Protein AF-A0A6B0TB95-F1 (afdb_monomer)

Foldseek 3Di:
DDPDDPPVNVVVVVVLVVLLLVLLVQLQVQLVCLVCPVLVPDPVQWDFDDDDPPIHIWGDDPPDTDTLVNVVSRVVRSCVSVVVCPSVLSSLLRSLVRSLVPQLVVLLVCLVPPNLVSSLSSLVSNVVSVVVVVVVQVVVCVVVVHGRGSLSSNCVVPVVVSVVSNCVSVVSSVVSNVVND

pLDDT: mean 91.34, std 11.71, range [36.84, 98.56]

Radius of gyration: 17.87 Å; Cα contacts (8 Å, |Δi|>4): 226; chains: 1; bounding box: 48×36×56 Å

Secondary structure (DSSP, 8-state):
------HHHHHHHHHHHHHHHHHHHHHHHHHHHHHHHTS---TTTEEEE-SSSSPEEEEEETTEEE-GGGHHHHHHHHHTT-TT-SSHHHHHHHHHHHHHHHHHHHHHHHHHHT-HHHHHHHHHHHHHHHHHHHHHHHHHHHHHTS--SHHHHHHHH-THHHHHHHHHHHHHHHHHHHTT-

Nearest PDB structures (foldseek):
  3qkt-assembly2_C  TM=5.163E-01  e=9.116E+00  Pyrococcus furiosus
  2nov-assembly1_A  TM=2.147E-01  e=3.090E+00  Streptococcus pneumoniae

Solvent-accessible surface area (backbone atoms only — not comparable to full-atom values): 9585 Å² total; per-residue (Å²): 136,81,81,79,74,56,70,66,57,57,52,51,52,52,50,53,51,54,47,47,53,50,46,53,49,42,20,38,48,16,32,48,47,26,36,46,73,69,47,58,44,52,76,92,40,46,44,80,48,76,87,56,88,76,68,44,53,26,35,40,50,90,95,42,77,35,37,65,90,48,46,70,62,30,49,55,38,52,33,76,60,37,75,86,49,82,42,52,60,55,34,42,47,21,19,59,53,40,28,42,70,48,47,33,58,48,15,40,50,39,19,75,75,74,38,34,69,61,12,46,49,47,35,52,46,50,53,48,54,51,53,52,52,53,48,52,20,52,52,43,17,67,75,66,78,45,63,55,41,44,55,42,46,31,37,76,77,40,62,64,52,38,56,51,48,52,49,54,47,46,50,52,37,50,54,43,44,66,74,58,110

Structure (mmCIF, N/CA/C/O backbone):
data_AF-A0A6B0TB95-F1
#
_entry.id   AF-A0A6B0TB95-F1
#
loop_
_atom_site.group_PDB
_atom_site.id
_atom_site.type_symbol
_atom_site.label_atom_id
_atom_site.label_alt_id
_atom_site.label_comp_id
_atom_site.label_asym_id
_atom_site.label_entity_id
_atom_site.label_seq_id
_atom_site.pdbx_PDB_ins_code
_atom_site.Cartn_x
_atom_site.Cartn_y
_atom_site.Cartn_z
_atom_site.occupancy
_atom_site.B_iso_or_equiv
_atom_site.auth_seq_id
_atom_site.auth_comp_id
_atom_site.auth_asym_id
_atom_site.auth_atom_id
_atom_site.pdbx_PDB_model_num
ATOM 1 N N . MET A 1 1 ? -5.825 22.814 -35.282 1.00 36.84 1 MET A N 1
ATOM 2 C CA . MET A 1 1 ? -4.495 22.172 -35.282 1.00 36.84 1 MET A CA 1
ATOM 3 C C . MET A 1 1 ? -4.451 21.238 -34.075 1.00 36.84 1 MET A C 1
ATOM 5 O O . MET A 1 1 ? -4.108 21.671 -32.987 1.00 36.84 1 MET A O 1
ATOM 9 N N . LEU A 1 2 ? -4.956 20.007 -34.228 1.00 40.62 2 LEU A N 1
ATOM 10 C CA . LEU A 1 2 ? -4.855 18.970 -33.195 1.00 40.62 2 LEU A CA 1
ATOM 11 C C . LEU A 1 2 ? -3.469 18.343 -33.336 1.00 40.62 2 LEU A C 1
ATOM 13 O O . LEU A 1 2 ? -3.168 17.770 -34.382 1.00 40.62 2 LEU A O 1
ATOM 17 N N . ALA A 1 3 ? -2.617 18.500 -32.325 1.00 43.31 3 ALA A N 1
ATOM 18 C CA . ALA A 1 3 ? -1.350 17.791 -32.276 1.00 43.31 3 ALA A CA 1
ATOM 19 C C . ALA A 1 3 ? -1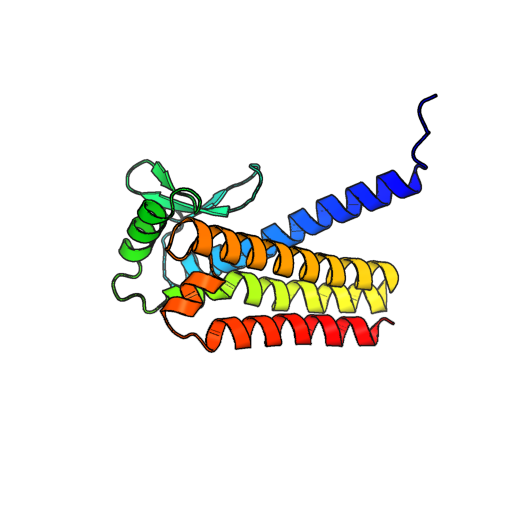.648 16.286 -32.215 1.00 43.31 3 ALA A C 1
ATOM 21 O O . ALA A 1 3 ? -2.273 15.806 -31.269 1.00 43.31 3 ALA A O 1
ATOM 22 N N . LEU A 1 4 ? -1.244 15.559 -33.258 1.00 48.50 4 LEU A N 1
ATOM 23 C CA . LEU A 1 4 ? -1.224 14.102 -33.263 1.00 48.50 4 LEU A CA 1
ATOM 24 C C . LEU A 1 4 ? -0.271 13.663 -32.152 1.00 48.50 4 LEU A C 1
ATOM 26 O O . LEU A 1 4 ? 0.937 13.864 -32.255 1.00 48.50 4 LEU A O 1
ATOM 30 N N . VAL A 1 5 ? -0.817 13.104 -31.075 1.00 51.44 5 VAL A N 1
ATOM 31 C CA . VAL A 1 5 ? -0.021 12.427 -30.053 1.00 51.44 5 VAL A CA 1
ATOM 32 C C . VAL A 1 5 ? 0.658 11.237 -30.746 1.00 51.44 5 VAL A C 1
ATOM 34 O O . VAL A 1 5 ? -0.062 10.378 -31.262 1.00 51.44 5 VAL A O 1
ATOM 37 N N . PRO A 1 6 ? 2.003 11.164 -30.834 1.00 53.88 6 PRO A N 1
ATOM 38 C CA . PRO A 1 6 ? 2.678 10.019 -31.435 1.00 53.88 6 PRO A CA 1
ATOM 39 C C . PRO A 1 6 ? 2.209 8.717 -30.777 1.00 53.88 6 PRO A C 1
ATOM 41 O O . PRO A 1 6 ? 2.102 8.632 -29.555 1.00 53.88 6 PRO A O 1
ATOM 44 N N . SER A 1 7 ? 1.930 7.700 -31.592 1.00 56.41 7 SER A N 1
ATOM 45 C CA . SER A 1 7 ? 1.370 6.403 -31.179 1.00 56.41 7 SER A CA 1
ATOM 46 C C . SER A 1 7 ? 2.159 5.718 -30.054 1.00 56.41 7 SER A C 1
ATOM 48 O O . SER A 1 7 ? 1.562 5.037 -29.222 1.00 56.41 7 SER A O 1
ATOM 50 N N . GLY A 1 8 ? 3.471 5.964 -29.966 1.00 61.12 8 GLY A N 1
ATOM 51 C CA . GLY A 1 8 ? 4.311 5.510 -28.854 1.00 61.12 8 GLY A CA 1
ATOM 52 C C . GLY A 1 8 ? 3.943 6.136 -27.503 1.00 61.12 8 GLY A C 1
ATOM 53 O O . GLY A 1 8 ? 3.923 5.442 -26.496 1.00 61.12 8 GLY A O 1
ATOM 54 N N . MET A 1 9 ? 3.558 7.415 -27.472 1.00 67.12 9 MET A N 1
ATOM 55 C CA . MET A 1 9 ? 3.177 8.110 -26.235 1.00 67.12 9 MET A CA 1
ATOM 56 C C . MET A 1 9 ? 1.841 7.599 -25.689 1.00 67.12 9 MET A C 1
ATOM 58 O O . MET A 1 9 ? 1.715 7.391 -24.486 1.00 67.12 9 MET A O 1
ATOM 62 N N . VAL A 1 10 ? 0.867 7.321 -26.568 1.00 69.56 10 VAL A N 1
ATOM 63 C CA . VAL A 1 10 ? -0.414 6.714 -26.165 1.00 69.56 10 VAL A CA 1
ATOM 64 C C . VAL A 1 10 ? -0.181 5.332 -25.552 1.00 69.56 10 VAL A C 1
ATOM 66 O O . VAL A 1 10 ? -0.738 5.036 -24.496 1.00 69.56 10 VAL A O 1
ATOM 69 N N . GLY A 1 11 ? 0.680 4.513 -26.167 1.00 76.50 11 GLY A N 1
ATOM 70 C CA . GLY A 1 11 ? 1.051 3.198 -25.638 1.00 76.50 11 GLY A CA 1
ATOM 71 C C . GLY A 1 11 ? 1.664 3.281 -24.239 1.00 76.50 11 GLY A C 1
ATOM 72 O O . GLY A 1 11 ? 1.201 2.600 -23.325 1.00 76.50 11 GLY A O 1
ATOM 73 N N . THR A 1 12 ? 2.636 4.175 -24.042 1.00 78.19 12 THR A N 1
ATOM 74 C CA . THR A 1 12 ? 3.297 4.372 -22.744 1.00 78.19 12 THR A CA 1
ATOM 75 C C . THR A 1 12 ? 2.342 4.901 -21.676 1.00 78.19 12 THR A C 1
ATOM 77 O O . THR A 1 12 ? 2.359 4.417 -20.546 1.00 78.19 12 THR A O 1
ATOM 80 N N . THR A 1 13 ? 1.466 5.855 -22.008 1.00 81.00 13 THR A N 1
ATOM 81 C CA . THR A 1 13 ? 0.480 6.383 -21.052 1.00 81.00 13 THR A CA 1
ATOM 82 C C . THR A 1 13 ? -0.536 5.320 -20.639 1.00 81.00 13 THR A C 1
ATOM 84 O O . THR A 1 13 ? -0.829 5.187 -19.452 1.00 81.00 13 THR A O 1
ATOM 87 N N . VAL A 1 14 ? -1.053 4.534 -21.590 1.00 86.81 14 VAL A N 1
ATOM 88 C CA . VAL A 1 14 ? -1.982 3.434 -21.288 1.00 86.81 14 VAL A CA 1
ATOM 89 C C . VAL A 1 14 ? -1.297 2.376 -20.428 1.00 86.81 14 VAL A C 1
ATOM 91 O O . VAL A 1 14 ? -1.872 1.940 -19.433 1.00 86.81 14 VAL A O 1
ATOM 94 N N . PHE A 1 15 ? -0.059 2.003 -20.759 1.00 86.69 15 PHE A N 1
ATOM 95 C CA . PHE A 1 15 ? 0.725 1.062 -19.963 1.00 86.69 15 PHE A CA 1
ATOM 96 C C . PHE A 1 15 ? 0.931 1.559 -18.528 1.00 86.69 15 PHE A C 1
ATOM 98 O O . PHE A 1 15 ? 0.593 0.845 -17.587 1.00 86.69 15 PHE A O 1
ATOM 105 N N . ALA A 1 16 ? 1.398 2.798 -18.347 1.00 86.38 16 ALA A N 1
ATOM 106 C CA . ALA A 1 16 ? 1.609 3.389 -17.027 1.00 86.38 16 ALA A CA 1
ATOM 107 C C . ALA A 1 16 ? 0.309 3.454 -16.208 1.00 86.38 16 ALA A C 1
ATOM 109 O O . ALA A 1 16 ? 0.307 3.147 -15.016 1.00 86.38 16 ALA A O 1
ATOM 110 N N . PHE A 1 17 ? -0.816 3.790 -16.845 1.00 88.44 17 PHE A N 1
ATOM 111 C CA . PHE A 1 17 ? -2.123 3.790 -16.194 1.00 88.44 17 PHE A CA 1
ATOM 112 C C . PHE A 1 17 ? -2.525 2.386 -15.723 1.00 88.44 17 PHE A C 1
ATOM 114 O O . PHE A 1 17 ? -2.865 2.206 -14.555 1.00 88.44 17 PHE A O 1
ATOM 121 N N . LEU A 1 18 ? -2.450 1.378 -16.597 1.00 91.06 18 LEU A N 1
ATOM 122 C CA . LEU A 1 18 ? -2.770 -0.011 -16.246 1.00 91.06 18 LEU A CA 1
ATOM 123 C C . LEU A 1 18 ? -1.849 -0.556 -15.149 1.00 91.06 18 LEU A C 1
ATOM 125 O O . LEU A 1 18 ? -2.304 -1.271 -14.258 1.00 91.06 18 LEU A O 1
ATOM 129 N N . LEU A 1 19 ? -0.573 -0.182 -15.191 1.00 93.88 19 LEU A N 1
ATOM 130 C CA . LEU A 1 19 ? 0.420 -0.531 -14.187 1.00 93.88 19 LEU A CA 1
ATOM 131 C C . LEU A 1 19 ? 0.077 0.072 -12.819 1.00 93.88 19 LEU A C 1
ATOM 133 O O . LEU A 1 19 ? 0.027 -0.662 -11.837 1.00 93.88 19 LEU A O 1
ATOM 137 N N . ILE A 1 20 ? -0.246 1.368 -12.747 1.00 92.69 20 ILE A N 1
ATOM 138 C CA . ILE A 1 20 ? -0.711 2.014 -11.506 1.00 92.69 20 ILE A CA 1
ATOM 139 C C . ILE A 1 20 ? -1.949 1.295 -10.957 1.00 92.69 20 ILE A C 1
ATOM 141 O O . ILE A 1 20 ? -2.024 0.998 -9.766 1.00 92.69 20 ILE A O 1
ATOM 145 N N . TRP A 1 21 ? -2.899 0.943 -11.825 1.00 90.75 21 TRP A N 1
ATOM 146 C CA . TRP A 1 21 ? -4.079 0.166 -11.439 1.00 90.75 21 TRP A CA 1
ATOM 147 C C . TRP A 1 21 ? -3.744 -1.217 -10.876 1.00 90.75 21 TRP A C 1
ATOM 149 O O . TRP A 1 21 ? -4.388 -1.665 -9.924 1.00 90.75 21 TRP A O 1
ATOM 159 N N . ALA A 1 22 ? -2.771 -1.909 -11.469 1.00 93.75 22 ALA A N 1
ATOM 160 C CA . ALA A 1 22 ? -2.302 -3.201 -10.989 1.00 93.75 22 ALA A CA 1
ATOM 161 C C . ALA A 1 22 ? -1.588 -3.073 -9.636 1.00 93.75 22 ALA A C 1
ATOM 163 O O . ALA A 1 22 ? -1.815 -3.890 -8.749 1.00 93.75 22 ALA A O 1
ATOM 164 N N . ILE A 1 23 ? -0.790 -2.025 -9.440 1.00 96.06 23 ILE A N 1
ATOM 165 C CA . ILE A 1 23 ? -0.092 -1.760 -8.177 1.00 96.06 23 ILE A CA 1
ATOM 166 C C . ILE A 1 23 ? -1.093 -1.474 -7.053 1.00 96.06 23 ILE A C 1
ATOM 168 O O . ILE A 1 23 ? -1.019 -2.109 -6.004 1.00 96.06 23 ILE A O 1
ATOM 172 N N . ILE A 1 24 ? -2.083 -0.605 -7.291 1.00 94.50 24 ILE A N 1
ATOM 173 C CA . ILE A 1 24 ? -3.151 -0.328 -6.314 1.00 94.50 24 ILE A CA 1
ATOM 174 C C . ILE A 1 24 ? -3.923 -1.612 -5.987 1.00 94.50 24 ILE A C 1
ATOM 176 O O . ILE A 1 24 ? -4.250 -1.866 -4.835 1.00 94.50 24 ILE A O 1
ATOM 180 N N . LEU A 1 25 ? -4.189 -2.472 -6.977 1.00 94.19 25 LEU A N 1
ATOM 181 C CA . LEU A 1 25 ? -4.799 -3.774 -6.705 1.00 94.19 25 LEU A CA 1
ATOM 182 C C . LEU A 1 25 ? -3.952 -4.619 -5.752 1.00 94.19 25 LEU A C 1
ATOM 184 O O . LEU A 1 25 ? -4.505 -5.210 -4.832 1.00 94.19 25 LEU A O 1
ATOM 188 N N . ILE A 1 26 ? -2.645 -4.713 -5.990 1.00 96.81 26 ILE A N 1
ATOM 189 C CA . ILE A 1 26 ? -1.735 -5.496 -5.147 1.00 96.81 26 ILE A CA 1
ATOM 190 C C . ILE A 1 26 ? -1.733 -4.945 -3.715 1.00 96.81 26 ILE A C 1
ATOM 192 O O . ILE A 1 26 ? -1.795 -5.730 -2.771 1.00 96.81 26 ILE A O 1
ATOM 196 N N . HIS A 1 27 ? -1.742 -3.621 -3.561 1.00 96.94 27 HIS A N 1
ATOM 197 C CA . HIS A 1 27 ? -1.873 -2.958 -2.266 1.00 96.94 27 HIS A CA 1
ATOM 198 C C . HIS A 1 27 ? -3.171 -3.371 -1.551 1.00 96.94 27 HIS A C 1
ATOM 200 O O . HIS A 1 27 ? -3.148 -3.917 -0.450 1.00 96.94 27 HIS A O 1
ATOM 206 N N . GLU A 1 28 ? -4.320 -3.238 -2.213 1.00 95.88 28 GLU A N 1
ATOM 207 C CA . GLU A 1 28 ? -5.614 -3.617 -1.631 1.00 95.88 28 GLU A CA 1
ATOM 208 C C . GLU A 1 28 ? -5.732 -5.124 -1.345 1.00 95.88 28 GLU A C 1
ATOM 210 O O . GLU A 1 28 ? -6.391 -5.544 -0.390 1.00 95.88 28 GLU A O 1
ATOM 215 N N . LEU A 1 29 ? -5.061 -5.968 -2.135 1.00 96.50 29 LEU A N 1
ATOM 216 C CA . LEU A 1 29 ? -4.947 -7.397 -1.849 1.00 96.50 29 LEU A CA 1
ATOM 217 C C . LEU A 1 29 ? -4.177 -7.662 -0.552 1.00 96.50 29 LEU A C 1
ATOM 219 O O . LEU A 1 29 ? -4.480 -8.648 0.121 1.00 96.50 29 LEU A O 1
ATOM 223 N N . GLY A 1 30 ? -3.246 -6.787 -0.169 1.00 97.88 30 GLY A N 1
ATOM 224 C CA . GLY A 1 30 ? -2.582 -6.829 1.129 1.00 97.88 30 GLY A CA 1
ATOM 225 C C . GLY A 1 30 ? -3.561 -6.659 2.283 1.00 97.88 30 GLY A C 1
ATOM 226 O O . GLY A 1 30 ? -3.640 -7.533 3.152 1.00 97.88 30 GLY A O 1
ATOM 227 N N . HIS A 1 31 ? -4.386 -5.612 2.252 1.00 97.31 31 HIS A N 1
ATOM 228 C CA . HIS A 1 31 ? -5.445 -5.421 3.248 1.00 97.31 31 HIS A CA 1
ATOM 229 C C . HIS A 1 31 ? -6.448 -6.570 3.245 1.00 97.31 31 HIS A C 1
ATOM 231 O O . HIS A 1 31 ? -6.801 -7.088 4.303 1.00 97.31 31 HIS A O 1
ATOM 237 N N . TYR A 1 32 ? -6.883 -7.026 2.067 1.00 97.44 32 TYR A N 1
ATOM 238 C CA . TYR A 1 32 ? -7.815 -8.146 1.972 1.00 97.44 32 TYR A CA 1
ATOM 239 C C . TYR A 1 32 ? -7.215 -9.418 2.587 1.00 97.44 32 TYR A C 1
ATOM 241 O O . TYR A 1 32 ? -7.879 -10.111 3.360 1.00 97.44 32 TYR A O 1
ATOM 249 N N . TYR A 1 33 ? -5.948 -9.715 2.291 1.00 97.75 33 TYR A N 1
ATOM 250 C CA . TYR A 1 33 ? -5.234 -10.848 2.869 1.00 97.75 33 TYR A CA 1
ATOM 251 C C . TYR A 1 33 ? -5.139 -10.732 4.391 1.00 97.75 33 TYR A C 1
ATOM 253 O O . TYR A 1 33 ? -5.514 -11.675 5.089 1.00 97.75 33 TYR A O 1
ATOM 261 N N . ALA A 1 34 ? -4.698 -9.585 4.913 1.00 98.12 34 ALA A N 1
ATOM 262 C CA . ALA A 1 34 ? -4.599 -9.362 6.350 1.00 98.12 34 ALA A CA 1
ATOM 263 C C . ALA A 1 34 ? -5.965 -9.469 7.033 1.00 98.12 34 ALA A C 1
ATOM 265 O O . ALA A 1 34 ? -6.096 -10.195 8.015 1.00 98.12 34 ALA A O 1
ATOM 266 N N . GLY A 1 35 ? -7.005 -8.863 6.459 1.00 97.69 35 GLY A N 1
ATOM 267 C CA . GLY A 1 35 ? -8.368 -8.961 6.969 1.00 97.69 35 GLY A CA 1
ATOM 268 C C . GLY A 1 35 ? -8.844 -10.409 7.057 1.00 97.69 35 GLY A C 1
ATOM 269 O O . GLY A 1 35 ? -9.359 -10.830 8.086 1.00 97.69 35 GLY A O 1
ATOM 270 N N . ARG A 1 36 ? -8.604 -11.219 6.020 1.00 97.75 36 ARG A N 1
ATOM 271 C CA . ARG A 1 36 ? -9.017 -12.632 5.997 1.00 97.75 36 ARG A CA 1
ATOM 272 C C . ARG A 1 36 ? -8.188 -13.545 6.891 1.00 97.75 36 ARG A C 1
ATOM 274 O O . ARG A 1 36 ? -8.736 -14.485 7.458 1.00 97.75 36 ARG A O 1
ATOM 281 N N . ARG A 1 37 ? -6.868 -13.363 6.912 1.00 97.81 37 ARG A N 1
ATOM 282 C CA . ARG A 1 37 ? -5.918 -14.359 7.438 1.00 97.81 37 ARG A CA 1
ATOM 283 C C . ARG A 1 37 ? -5.286 -13.977 8.761 1.00 97.81 37 ARG A C 1
ATOM 285 O O . ARG A 1 37 ? -4.848 -14.871 9.472 1.00 97.81 37 ARG A O 1
ATOM 292 N N . ILE A 1 38 ? -5.222 -12.688 9.065 1.00 97.19 38 ILE A N 1
ATOM 293 C CA . ILE A 1 38 ? -4.659 -12.177 10.312 1.00 97.19 38 ILE A CA 1
ATOM 294 C C . ILE A 1 38 ? -5.805 -11.770 11.230 1.00 97.19 38 ILE A C 1
ATOM 296 O O . ILE A 1 38 ? -5.900 -12.287 12.331 1.00 97.19 38 ILE A O 1
ATOM 300 N N . THR A 1 39 ? -6.711 -10.917 10.748 1.00 97.25 39 THR A N 1
ATOM 301 C CA . THR A 1 39 ? -7.868 -10.453 11.525 1.00 97.25 39 THR A CA 1
ATOM 302 C C . THR A 1 39 ? -8.981 -11.501 11.624 1.00 97.25 39 THR A C 1
ATOM 304 O O . THR A 1 39 ? -9.771 -11.480 12.558 1.00 97.25 39 THR A O 1
ATOM 307 N N . GLY A 1 40 ? -9.062 -12.433 10.669 1.00 97.25 40 GLY A N 1
ATOM 308 C CA . GLY A 1 40 ? -10.078 -13.491 10.673 1.00 97.25 40 GLY A CA 1
ATOM 309 C C . GLY A 1 40 ? -11.464 -13.048 10.187 1.00 97.25 40 GLY A C 1
ATOM 310 O O . GLY A 1 40 ? -12.451 -13.723 10.469 1.00 97.25 40 GLY A O 1
ATOM 311 N N . ILE A 1 41 ? -11.556 -11.949 9.431 1.00 97.69 41 ILE A N 1
ATOM 312 C CA . ILE A 1 41 ? -12.821 -11.461 8.868 1.00 97.69 41 ILE A CA 1
ATOM 313 C C . ILE A 1 41 ? -13.392 -12.520 7.895 1.00 97.69 41 ILE A C 1
ATOM 315 O O . ILE A 1 41 ? -12.673 -12.981 6.994 1.00 97.69 41 ILE A O 1
ATOM 319 N N . PRO A 1 42 ? -14.665 -12.935 8.045 1.00 97.00 42 PRO A N 1
ATOM 320 C CA . PRO A 1 42 ? -15.324 -13.882 7.142 1.00 97.00 42 PRO A CA 1
ATOM 321 C C . PRO A 1 42 ? -15.386 -13.402 5.685 1.00 97.00 42 PRO A C 1
ATOM 323 O O . PRO A 1 42 ? -15.339 -12.210 5.401 1.00 97.00 42 PRO A O 1
ATOM 326 N N . ARG A 1 43 ? -15.497 -14.330 4.719 1.00 95.81 43 ARG A N 1
ATOM 327 C CA . ARG A 1 43 ? -15.486 -13.995 3.271 1.00 95.81 43 ARG A CA 1
ATOM 328 C C . ARG A 1 43 ? -16.644 -13.103 2.850 1.00 95.81 43 ARG A C 1
ATOM 330 O O . ARG A 1 43 ? -16.513 -12.317 1.924 1.00 95.81 43 ARG A O 1
ATOM 337 N N . ASP A 1 44 ? -17.776 -13.323 3.475 1.00 96.25 44 ASP A N 1
ATOM 338 C CA . ASP A 1 44 ? -19.034 -12.623 3.303 1.00 96.25 44 ASP A CA 1
ATOM 339 C C . ASP A 1 44 ? -19.058 -11.269 4.022 1.00 96.25 44 ASP A C 1
ATOM 341 O O . ASP A 1 44 ? -19.942 -10.461 3.747 1.00 96.25 44 ASP A O 1
ATOM 345 N N . GLU A 1 45 ? -18.046 -10.972 4.848 1.00 97.38 45 GLU A N 1
ATOM 346 C CA . GLU A 1 45 ? -17.917 -9.702 5.571 1.00 97.38 45 GLU A CA 1
ATOM 347 C C . GLU A 1 45 ? -16.785 -8.790 5.071 1.00 97.38 45 GLU A C 1
ATOM 349 O O . GLU A 1 45 ? -16.642 -7.661 5.541 1.00 97.38 45 GLU A O 1
ATOM 354 N N . ILE A 1 46 ? -16.013 -9.219 4.070 1.00 97.56 46 ILE A N 1
ATOM 355 C CA . ILE A 1 46 ? -14.961 -8.414 3.437 1.00 97.56 46 ILE A CA 1
ATOM 356 C C . ILE A 1 46 ? -14.917 -8.668 1.939 1.00 97.56 46 ILE A C 1
ATOM 358 O O . ILE A 1 46 ? -14.941 -9.809 1.476 1.00 97.56 46 ILE A O 1
ATOM 362 N N . LYS A 1 47 ? -14.800 -7.603 1.151 1.00 95.06 47 LYS A N 1
ATOM 363 C CA . LYS A 1 47 ? -14.637 -7.731 -0.296 1.00 95.06 47 LYS A CA 1
ATOM 364 C C . LYS A 1 47 ? -13.727 -6.661 -0.856 1.00 95.06 47 LYS A C 1
ATOM 366 O O . LYS A 1 47 ? -13.698 -5.532 -0.381 1.00 95.06 47 LYS A O 1
ATOM 371 N N . LEU A 1 48 ? -13.050 -7.017 -1.934 1.00 92.62 48 LEU A N 1
ATOM 372 C CA . LEU A 1 48 ? -12.394 -6.052 -2.792 1.00 92.62 48 LEU A CA 1
ATOM 373 C C . LEU A 1 48 ? -13.447 -5.399 -3.698 1.00 92.62 48 LEU A C 1
ATOM 375 O O . LEU A 1 48 ? -14.129 -6.092 -4.458 1.00 92.62 48 LEU A O 1
ATOM 379 N N . VAL A 1 49 ? -13.593 -4.078 -3.629 1.00 88.56 49 VAL A N 1
ATOM 380 C CA . VAL A 1 49 ? -14.515 -3.335 -4.491 1.00 88.56 49 VAL A CA 1
ATOM 381 C C . VAL A 1 49 ? -13.801 -2.930 -5.774 1.00 88.56 49 VAL A C 1
ATOM 383 O O . VAL A 1 49 ? -12.846 -2.157 -5.778 1.00 88.56 49 VAL A O 1
ATOM 386 N N . THR A 1 50 ? -14.306 -3.464 -6.883 1.00 74.12 50 THR A N 1
ATOM 387 C CA . THR A 1 50 ? -13.968 -3.091 -8.262 1.00 74.12 50 THR A CA 1
ATOM 388 C C . THR A 1 50 ? -15.289 -2.804 -8.997 1.00 74.12 50 THR A C 1
ATOM 390 O O . THR A 1 50 ? -16.310 -3.368 -8.596 1.00 74.12 50 THR A O 1
ATOM 393 N N . PRO A 1 51 ? -15.354 -1.925 -10.017 1.00 54.94 51 PRO A N 1
ATOM 394 C CA . PRO A 1 51 ? -14.273 -1.229 -10.718 1.00 54.94 51 PRO A CA 1
ATOM 395 C C . PRO A 1 51 ? -14.111 0.260 -10.339 1.00 54.94 51 PRO A C 1
ATOM 397 O O . PRO A 1 51 ? -13.458 0.990 -11.074 1.00 54.94 51 PRO A O 1
ATOM 400 N N . TYR A 1 52 ? -14.721 0.748 -9.255 1.00 55.81 52 TYR A N 1
ATOM 401 C CA . TYR A 1 52 ? -14.670 2.177 -8.919 1.00 55.81 52 TYR A CA 1
ATOM 402 C C . TYR A 1 52 ? -13.245 2.651 -8.584 1.00 55.81 52 TYR A C 1
ATOM 404 O O . TYR A 1 52 ? -12.459 1.905 -8.004 1.00 55.81 52 TYR A O 1
ATOM 412 N N . LEU A 1 53 ? -12.920 3.881 -8.996 1.00 59.00 53 LEU A N 1
ATOM 413 C CA . LEU A 1 53 ? -11.663 4.570 -8.697 1.00 59.00 53 LEU A CA 1
ATOM 414 C C . LEU A 1 53 ? -11.825 5.406 -7.420 1.00 59.00 53 LEU A C 1
ATOM 416 O O . LEU A 1 53 ? -12.712 6.266 -7.402 1.00 59.00 53 LEU A O 1
ATOM 420 N N . PRO A 1 54 ? -10.961 5.231 -6.401 1.00 64.94 54 PRO A N 1
ATOM 421 C CA . PRO A 1 54 ? -9.928 4.190 -6.252 1.00 64.94 54 PRO A CA 1
ATOM 422 C C . PRO A 1 54 ? -10.511 2.816 -5.861 1.00 64.94 54 PRO A C 1
ATOM 424 O O . PRO A 1 54 ? -11.605 2.755 -5.298 1.00 64.94 54 PRO A O 1
ATOM 427 N N . ARG A 1 55 ? -9.781 1.718 -6.140 1.00 82.38 55 ARG A N 1
ATOM 428 C CA . ARG A 1 55 ? -10.105 0.385 -5.585 1.00 82.38 55 ARG A CA 1
ATOM 429 C C . ARG A 1 55 ? -9.932 0.436 -4.071 1.00 82.38 55 ARG A C 1
ATOM 431 O O . ARG A 1 55 ? -9.060 1.150 -3.597 1.00 82.38 55 ARG A O 1
ATOM 438 N N . TYR A 1 56 ? -10.752 -0.311 -3.341 1.00 88.81 56 TYR A N 1
ATOM 439 C CA . TYR A 1 56 ? -10.636 -0.406 -1.887 1.00 88.81 56 TYR A CA 1
ATOM 440 C C . TYR A 1 56 ? -11.174 -1.732 -1.355 1.00 88.81 56 TYR A C 1
ATOM 442 O O . TYR A 1 56 ? -12.045 -2.366 -1.965 1.00 88.81 56 TYR A O 1
ATOM 450 N N . VAL A 1 57 ? -10.707 -2.121 -0.176 1.00 93.25 57 VAL A N 1
ATOM 451 C CA . VAL A 1 57 ? -11.355 -3.140 0.652 1.00 93.25 57 VAL A CA 1
ATOM 452 C C . VAL A 1 57 ? -12.568 -2.547 1.368 1.00 93.25 57 VAL A C 1
ATOM 454 O O . VAL A 1 57 ? -12.475 -1.549 2.077 1.00 93.25 57 VAL A O 1
ATOM 457 N N . ALA A 1 58 ? -13.730 -3.167 1.172 1.00 94.81 58 ALA A N 1
ATOM 458 C CA . ALA A 1 58 ? -14.955 -2.852 1.893 1.00 94.81 58 ALA A CA 1
ATOM 459 C C . ALA A 1 58 ? -15.252 -3.909 2.952 1.00 94.81 58 ALA A C 1
ATOM 461 O O . ALA A 1 58 ? -15.049 -5.104 2.721 1.00 94.81 58 ALA A O 1
ATOM 462 N N . LEU A 1 59 ? -15.816 -3.458 4.066 1.00 96.81 59 LEU A N 1
ATOM 463 C CA . LEU A 1 59 ? -16.295 -4.300 5.154 1.00 96.81 59 LEU A CA 1
ATOM 464 C C . LEU A 1 59 ? -17.819 -4.285 5.194 1.00 96.81 59 LEU A C 1
ATOM 466 O O . LEU A 1 59 ? -18.454 -3.296 4.821 1.00 96.81 59 LEU A O 1
ATOM 470 N N . ARG A 1 60 ? -18.411 -5.393 5.626 1.00 96.31 60 ARG A N 1
ATOM 471 C CA . ARG A 1 60 ? -19.853 -5.481 5.854 1.00 96.31 60 ARG A CA 1
ATOM 472 C C . ARG A 1 60 ? -20.210 -4.738 7.140 1.00 96.31 60 ARG A C 1
ATOM 474 O O . ARG A 1 60 ? -19.477 -4.807 8.123 1.00 96.31 60 ARG A O 1
ATOM 481 N N . ASP A 1 61 ? -21.327 -4.027 7.135 1.00 94.81 61 ASP A N 1
ATOM 482 C CA . ASP A 1 61 ? -21.929 -3.417 8.321 1.00 94.81 61 ASP A CA 1
ATOM 483 C C . ASP A 1 61 ? -23.449 -3.557 8.208 1.00 94.81 61 ASP A C 1
ATOM 485 O O . ASP A 1 61 ? -24.096 -2.858 7.423 1.00 94.81 61 ASP A O 1
ATOM 489 N N . GLY A 1 62 ? -24.005 -4.558 8.895 1.00 91.81 62 GLY A N 1
ATOM 490 C CA . GLY A 1 62 ? -25.381 -5.004 8.673 1.00 91.81 62 GLY A CA 1
ATOM 491 C C . GLY A 1 62 ? -25.613 -5.401 7.211 1.00 91.81 62 GLY A C 1
ATOM 492 O O . GLY A 1 62 ? -24.968 -6.314 6.691 1.00 91.81 62 GLY A O 1
ATOM 493 N N . GLU A 1 63 ? -26.515 -4.688 6.534 1.00 92.19 63 GLU A N 1
ATOM 494 C CA . GLU A 1 63 ? -26.842 -4.925 5.122 1.00 92.19 63 GLU A CA 1
ATOM 495 C C . GLU A 1 63 ? -25.967 -4.144 4.130 1.00 92.19 63 GLU A C 1
ATOM 497 O O . GLU A 1 63 ? -26.012 -4.390 2.918 1.00 92.19 63 GLU A O 1
ATOM 502 N N . GLU A 1 64 ? -25.124 -3.234 4.616 1.00 94.06 64 GLU A N 1
ATOM 503 C CA . GLU A 1 64 ? -24.332 -2.341 3.778 1.00 94.06 64 GLU A CA 1
ATOM 504 C C . GLU A 1 64 ? -22.875 -2.781 3.624 1.00 94.06 64 GLU A C 1
ATOM 506 O O . GLU A 1 64 ? -22.304 -3.491 4.450 1.00 94.06 64 GLU A O 1
ATOM 511 N N . TRP A 1 65 ? -22.252 -2.319 2.538 1.00 94.81 65 TRP A N 1
ATOM 512 C CA . TRP A 1 65 ? -20.809 -2.410 2.325 1.00 94.81 65 TRP A CA 1
ATOM 513 C C . TRP A 1 65 ? -20.170 -1.047 2.545 1.00 94.81 65 TRP A C 1
ATOM 515 O O . TRP A 1 65 ? -20.454 -0.088 1.824 1.00 94.81 65 TRP A O 1
ATOM 525 N N . VAL A 1 66 ? -19.289 -0.962 3.529 1.00 94.00 66 VAL A N 1
ATOM 526 C CA . VAL A 1 66 ? -18.655 0.273 3.974 1.00 94.00 66 VAL A CA 1
ATOM 527 C C . VAL A 1 66 ? -17.213 0.293 3.491 1.00 94.00 66 VAL A C 1
ATOM 529 O O . VAL A 1 66 ? -16.477 -0.668 3.686 1.00 94.00 66 VAL A O 1
ATOM 532 N N . GLY A 1 67 ? -16.821 1.383 2.834 1.00 91.31 67 GLY A N 1
ATOM 533 C CA . GLY A 1 67 ? -15.451 1.622 2.382 1.00 91.31 67 GLY A CA 1
ATOM 534 C C . GLY A 1 67 ? -14.719 2.654 3.245 1.00 91.31 67 GLY A C 1
ATOM 535 O O . GLY A 1 67 ? -15.350 3.331 4.064 1.00 91.31 67 GLY A O 1
ATOM 536 N N . PRO A 1 68 ? -13.411 2.850 3.014 1.00 87.50 68 PRO A N 1
ATOM 537 C CA . PRO A 1 68 ? -12.557 3.727 3.819 1.00 87.50 68 PRO A CA 1
ATOM 538 C C . PRO A 1 68 ? -12.947 5.213 3.741 1.00 87.50 68 PRO A C 1
ATOM 540 O O . PRO A 1 68 ? -12.629 5.993 4.637 1.00 87.50 68 PRO A O 1
ATOM 543 N N . THR A 1 69 ? -13.711 5.622 2.722 1.00 85.94 69 THR A N 1
ATOM 544 C CA . THR A 1 69 ? -14.277 6.979 2.627 1.00 85.94 69 THR A CA 1
ATOM 545 C C . THR A 1 69 ? -15.275 7.282 3.749 1.00 85.94 69 THR A C 1
ATOM 547 O O . THR A 1 69 ? -15.388 8.431 4.173 1.00 85.94 69 THR A O 1
ATOM 550 N N . ARG A 1 70 ? -15.949 6.255 4.289 1.00 88.69 70 ARG A N 1
AT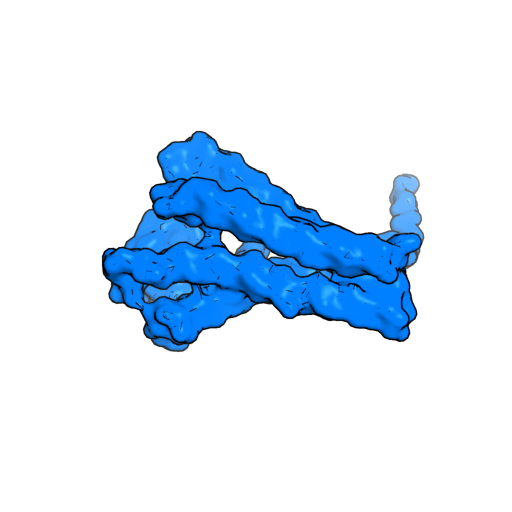OM 551 C CA . ARG A 1 70 ? -16.821 6.324 5.474 1.00 88.69 70 ARG A CA 1
ATOM 552 C C . ARG A 1 70 ? -16.055 5.887 6.722 1.00 88.69 70 ARG A C 1
ATOM 554 O O . ARG A 1 70 ? -16.470 4.983 7.440 1.00 88.69 70 ARG A O 1
ATOM 561 N N . LEU A 1 71 ? -14.919 6.535 6.971 1.00 85.50 71 LEU A N 1
ATOM 562 C CA . LEU A 1 71 ? -13.883 6.096 7.910 1.00 85.50 71 LEU A CA 1
ATOM 563 C C . LEU A 1 71 ? -14.391 5.643 9.290 1.00 85.50 71 LEU A C 1
ATOM 565 O O . LEU A 1 71 ? -13.970 4.598 9.776 1.00 85.50 71 LEU A O 1
ATOM 569 N N . GLN A 1 72 ? -15.273 6.411 9.938 1.00 88.31 72 GLN A N 1
ATOM 570 C CA . GLN A 1 72 ? -15.764 6.046 11.274 1.00 88.31 72 GLN A CA 1
ATOM 571 C C . GLN A 1 72 ? -16.601 4.767 11.235 1.00 88.31 72 GLN A C 1
ATOM 573 O O . GLN A 1 72 ? -16.392 3.869 12.044 1.00 88.31 72 GLN A O 1
ATOM 578 N N . GLN A 1 73 ? -17.495 4.651 10.253 1.00 92.44 73 GLN A N 1
ATOM 579 C CA . GLN A 1 73 ? -18.301 3.450 10.056 1.00 92.44 73 GLN A CA 1
ATOM 580 C C . GLN A 1 73 ? -17.418 2.256 9.664 1.00 92.44 73 GLN A C 1
ATOM 582 O O . GLN A 1 73 ? -17.583 1.166 10.199 1.00 92.44 73 GLN A O 1
ATOM 587 N N . TYR A 1 74 ? -16.415 2.478 8.808 1.00 92.81 74 TYR A N 1
ATOM 588 C CA . TYR A 1 74 ? -15.448 1.459 8.403 1.00 92.81 74 TYR A CA 1
ATOM 589 C C . TYR A 1 74 ? -14.653 0.912 9.596 1.00 92.81 74 TYR A C 1
ATOM 591 O O . TYR A 1 74 ? -14.526 -0.298 9.765 1.00 92.81 74 TYR A O 1
ATOM 599 N N . ARG A 1 75 ? -14.173 1.796 10.480 1.00 90.75 75 ARG A N 1
ATOM 600 C CA . ARG A 1 75 ? -13.477 1.408 11.715 1.00 90.75 75 ARG A CA 1
ATOM 601 C C . ARG A 1 75 ? -14.383 0.664 12.680 1.00 90.75 75 ARG A C 1
ATOM 603 O O . ARG A 1 75 ? -13.943 -0.308 13.285 1.00 90.75 75 ARG A O 1
ATOM 610 N N . SER A 1 76 ? -15.627 1.109 12.835 1.00 93.12 76 SER A N 1
ATOM 611 C CA . SER A 1 76 ? -16.610 0.403 13.658 1.00 93.12 76 SER A CA 1
ATOM 612 C C . SER A 1 76 ? -16.861 -1.007 13.126 1.00 93.12 76 SER A C 1
ATOM 614 O O . SER A 1 76 ? -16.826 -1.952 13.909 1.00 93.12 76 SER A O 1
ATOM 616 N N . ALA A 1 77 ? -17.013 -1.167 11.807 1.00 95.56 77 ALA A N 1
ATOM 617 C CA . ALA A 1 77 ? -17.158 -2.470 11.166 1.00 95.56 77 ALA A CA 1
ATOM 618 C C . ALA A 1 77 ? -15.925 -3.364 11.385 1.00 95.56 77 ALA A C 1
ATOM 620 O O . ALA A 1 77 ? -16.076 -4.513 11.790 1.00 95.56 77 ALA A O 1
ATOM 621 N N . TYR A 1 78 ? -14.710 -2.829 11.209 1.00 95.31 78 TYR A N 1
ATOM 622 C CA . TYR A 1 78 ? -13.463 -3.563 11.460 1.00 95.31 78 TYR A CA 1
ATOM 623 C C . TYR A 1 78 ? -13.356 -4.050 12.915 1.00 95.31 78 TYR A C 1
ATOM 625 O O . TYR A 1 78 ? -13.068 -5.219 13.168 1.00 95.31 78 TYR A O 1
ATOM 633 N N . ARG A 1 79 ? -13.659 -3.181 13.889 1.00 94.81 79 ARG A N 1
ATOM 634 C CA . ARG A 1 79 ? -13.562 -3.498 15.325 1.00 94.81 79 ARG A CA 1
ATOM 635 C C . ARG A 1 79 ? -14.546 -4.567 15.801 1.00 94.81 79 ARG A C 1
ATOM 637 O O . ARG A 1 79 ? -14.335 -5.111 16.876 1.00 94.81 79 ARG A O 1
ATOM 644 N N . ARG A 1 80 ? -15.585 -4.908 15.027 1.00 95.88 80 ARG A N 1
ATOM 645 C CA . ARG A 1 80 ? -16.428 -6.082 15.331 1.00 95.88 80 ARG A CA 1
ATOM 646 C C . ARG A 1 80 ? -15.628 -7.388 15.272 1.00 95.88 80 ARG A C 1
ATOM 648 O O . ARG A 1 80 ? -15.971 -8.331 15.974 1.00 95.88 80 ARG A O 1
ATOM 655 N N . HIS A 1 81 ? -14.575 -7.424 14.456 1.00 96.31 81 HIS A N 1
ATOM 656 C CA . HIS A 1 81 ? -13.696 -8.582 14.287 1.00 96.31 81 HIS A CA 1
ATOM 657 C C . HIS A 1 81 ? -12.378 -8.458 15.064 1.00 96.31 81 HIS A C 1
ATOM 659 O O . HIS A 1 81 ? -11.750 -9.468 15.350 1.00 96.31 81 HIS A O 1
ATOM 665 N N . ASP A 1 82 ? -11.971 -7.237 15.418 1.00 96.19 82 ASP A N 1
ATOM 666 C CA . ASP A 1 82 ? -10.745 -6.942 16.175 1.00 96.19 82 ASP A CA 1
ATOM 667 C C . ASP A 1 82 ? -11.031 -5.924 17.298 1.00 96.19 82 ASP A C 1
ATOM 669 O O . ASP A 1 82 ? -10.623 -4.758 17.204 1.00 96.19 82 ASP A O 1
ATOM 673 N N . PRO A 1 83 ? -11.806 -6.309 18.332 1.00 93.94 83 PRO A N 1
ATOM 674 C CA . PRO A 1 83 ? -12.255 -5.382 19.372 1.00 93.94 83 PRO A CA 1
ATOM 675 C C . PRO A 1 83 ? -11.086 -4.803 20.178 1.00 93.94 83 PRO A C 1
ATOM 677 O O . PRO A 1 83 ? -11.097 -3.613 20.507 1.00 93.94 83 PRO A O 1
ATOM 680 N N . ASP A 1 84 ? -10.053 -5.615 20.409 1.00 93.62 84 ASP A N 1
ATOM 681 C CA . ASP A 1 84 ? -8.853 -5.250 21.167 1.00 93.62 84 ASP A CA 1
ATOM 682 C C . ASP A 1 84 ? -7.768 -4.583 20.302 1.00 93.62 84 ASP A C 1
ATOM 684 O O . ASP A 1 84 ? -6.734 -4.156 20.819 1.00 93.62 84 ASP A O 1
ATOM 688 N N . ARG A 1 85 ? -8.013 -4.432 18.990 1.00 91.44 85 ARG A N 1
ATOM 689 C CA . ARG A 1 85 ? -7.094 -3.823 18.007 1.00 91.44 85 ARG A CA 1
ATOM 690 C C . ARG A 1 85 ? -5.731 -4.516 17.937 1.00 91.44 85 ARG A C 1
ATOM 692 O O . ARG A 1 85 ? -4.712 -3.880 17.651 1.00 91.44 85 ARG A O 1
ATOM 699 N N . GLU A 1 86 ? -5.694 -5.821 18.184 1.00 93.31 86 GLU A N 1
ATOM 700 C CA . GLU A 1 86 ? -4.458 -6.603 18.162 1.00 93.31 86 GLU A CA 1
ATOM 701 C C . GLU A 1 86 ? -3.868 -6.659 16.744 1.00 93.31 86 GLU 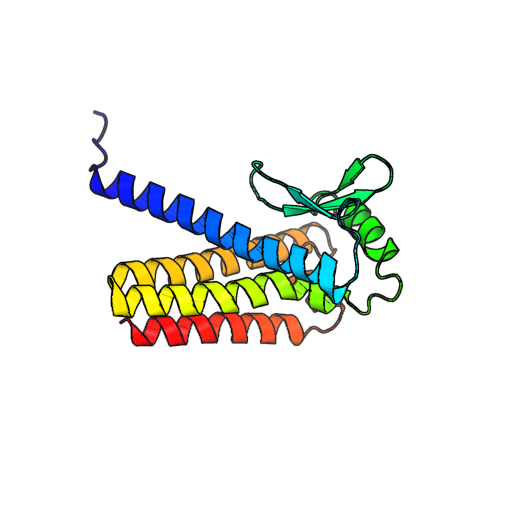A C 1
ATOM 703 O O . GLU A 1 86 ? -2.646 -6.698 16.545 1.00 93.31 86 GLU A O 1
ATOM 708 N N . HIS A 1 87 ? -4.735 -6.640 15.732 1.00 95.31 87 HIS A N 1
ATOM 709 C CA . HIS A 1 87 ? -4.365 -6.844 14.337 1.00 95.31 87 HIS A CA 1
ATOM 710 C C . HIS A 1 87 ? -4.417 -5.562 13.499 1.00 95.31 87 HIS A C 1
ATOM 712 O O . HIS A 1 87 ? -3.870 -5.556 12.398 1.00 95.31 87 HIS A O 1
ATOM 718 N N . GLU A 1 88 ? -4.959 -4.461 14.030 1.00 92.88 88 GLU A N 1
ATOM 719 C CA . GLU A 1 88 ? -5.115 -3.168 13.341 1.00 92.88 88 GLU A CA 1
ATOM 720 C C . GLU A 1 88 ? -3.808 -2.680 12.690 1.00 92.88 88 GLU A C 1
ATOM 722 O O . GLU A 1 88 ? -3.796 -2.296 11.521 1.00 92.88 88 GLU A O 1
ATOM 727 N N . ARG A 1 89 ? -2.670 -2.792 13.391 1.00 94.81 89 ARG A N 1
ATOM 728 C CA . ARG A 1 89 ? -1.355 -2.416 12.833 1.00 94.81 89 ARG A CA 1
ATOM 729 C C . ARG A 1 89 ? -0.937 -3.288 11.652 1.00 94.81 89 ARG A C 1
ATOM 731 O O . ARG A 1 89 ? -0.376 -2.788 10.683 1.00 94.81 89 ARG A O 1
ATOM 738 N N . ARG A 1 90 ? -1.187 -4.597 11.733 1.00 96.06 90 ARG A N 1
ATOM 739 C CA . ARG A 1 90 ? -0.850 -5.532 10.652 1.00 96.06 90 ARG A CA 1
ATOM 740 C C . ARG A 1 90 ? -1.763 -5.306 9.459 1.00 96.06 90 ARG A C 1
ATOM 742 O O . ARG A 1 90 ? -1.283 -5.343 8.338 1.00 96.06 90 ARG A O 1
ATOM 749 N N . PHE A 1 91 ? -3.044 -5.042 9.705 1.00 96.25 91 PHE A N 1
ATOM 750 C CA . PHE A 1 91 ? -4.011 -4.720 8.666 1.00 96.25 91 PHE A CA 1
ATOM 751 C C . PHE A 1 91 ? -3.626 -3.443 7.914 1.00 96.25 91 PHE A C 1
ATOM 753 O O . PHE A 1 91 ? -3.568 -3.478 6.690 1.00 96.25 91 PHE A O 1
ATOM 760 N N . ALA A 1 92 ? -3.288 -2.367 8.632 1.00 95.50 92 ALA A N 1
ATOM 761 C CA . ALA A 1 92 ? -2.846 -1.101 8.044 1.00 95.50 92 ALA A CA 1
ATOM 762 C C . ALA A 1 92 ? -1.531 -1.246 7.256 1.00 95.50 92 ALA A C 1
ATOM 764 O O . ALA A 1 92 ? -1.427 -0.793 6.127 1.00 95.50 92 ALA A O 1
ATOM 765 N N . ALA A 1 93 ? -0.530 -1.940 7.806 1.00 97.12 93 ALA A N 1
ATOM 766 C CA . ALA A 1 93 ? 0.759 -2.109 7.128 1.00 97.12 93 ALA A CA 1
ATOM 767 C C . ALA A 1 93 ? 0.723 -3.102 5.946 1.00 97.12 93 ALA A C 1
ATOM 769 O O . ALA A 1 93 ? 1.658 -3.146 5.147 1.00 97.12 93 ALA A O 1
ATOM 770 N N . ALA A 1 94 ? -0.307 -3.949 5.848 1.00 97.62 94 ALA A N 1
ATOM 771 C CA . ALA A 1 94 ? -0.318 -5.059 4.899 1.00 97.62 94 ALA A CA 1
ATOM 772 C C . ALA A 1 94 ? -0.313 -4.619 3.433 1.00 97.62 94 ALA A C 1
ATOM 774 O O . ALA A 1 94 ? 0.261 -5.337 2.613 1.00 97.62 94 ALA A O 1
ATOM 775 N N . GLY A 1 95 ? -0.926 -3.476 3.113 1.00 97.12 95 GLY A N 1
ATOM 776 C CA . GLY A 1 95 ? -0.941 -2.942 1.754 1.00 97.12 95 GLY A CA 1
ATOM 777 C C . GLY A 1 95 ? 0.471 -2.723 1.222 1.00 97.12 95 GLY A C 1
ATOM 778 O O . GLY A 1 95 ? 0.871 -3.350 0.239 1.00 97.12 95 GLY A O 1
ATOM 779 N N . ASP A 1 96 ? 1.278 -1.952 1.950 1.00 97.75 96 ASP A N 1
ATOM 780 C CA . ASP A 1 96 ? 2.667 -1.682 1.572 1.00 97.75 96 ASP A CA 1
ATOM 781 C C . ASP A 1 96 ? 3.563 -2.911 1.657 1.00 97.75 96 ASP A C 1
ATOM 783 O O . ASP A 1 96 ? 4.428 -3.094 0.803 1.00 97.75 96 ASP A O 1
ATOM 787 N N . LEU A 1 97 ? 3.375 -3.775 2.661 1.00 98.25 97 LEU A N 1
ATOM 788 C CA . LEU A 1 97 ? 4.185 -4.988 2.798 1.00 98.25 97 LEU A CA 1
ATOM 789 C C . LEU A 1 97 ? 3.997 -5.926 1.602 1.00 98.25 97 LEU A C 1
ATOM 791 O O . LEU A 1 97 ? 4.978 -6.441 1.063 1.00 98.25 97 LEU A O 1
ATOM 795 N N . ILE A 1 98 ? 2.752 -6.139 1.166 1.00 98.25 98 ILE A N 1
ATOM 796 C CA . ILE A 1 98 ? 2.460 -6.980 0.002 1.00 98.25 98 ILE A CA 1
ATOM 797 C C . ILE A 1 98 ? 2.855 -6.275 -1.295 1.00 98.25 98 ILE A C 1
ATOM 799 O O . ILE A 1 98 ? 3.461 -6.910 -2.157 1.00 98.25 98 ILE A O 1
ATOM 803 N N . GLN A 1 99 ? 2.599 -4.973 -1.426 1.00 98.12 99 GLN A N 1
ATOM 804 C CA . GLN A 1 99 ? 3.059 -4.202 -2.579 1.00 98.12 99 GLN A CA 1
ATOM 805 C C . GLN A 1 99 ? 4.584 -4.277 -2.726 1.00 98.12 99 GLN A C 1
ATOM 807 O O . GLN A 1 99 ? 5.066 -4.627 -3.800 1.00 98.12 99 GLN A O 1
ATOM 812 N N . ALA A 1 100 ? 5.353 -4.042 -1.662 1.00 98.25 100 ALA A N 1
ATOM 813 C CA . ALA A 1 100 ? 6.808 -4.165 -1.684 1.00 98.25 100 ALA A CA 1
ATOM 814 C C . ALA A 1 100 ? 7.263 -5.596 -1.986 1.00 98.25 100 ALA A C 1
ATOM 816 O O . ALA A 1 100 ? 8.094 -5.803 -2.869 1.00 98.25 100 ALA A O 1
ATOM 817 N N . GLY A 1 101 ? 6.693 -6.585 -1.292 1.00 98.06 101 GLY A N 1
ATOM 818 C CA . GLY A 1 101 ? 7.065 -7.991 -1.439 1.00 98.06 101 GLY A CA 1
ATOM 819 C C . GLY A 1 101 ? 6.741 -8.595 -2.808 1.00 98.06 101 GLY A C 1
ATOM 820 O O . GLY A 1 101 ? 7.331 -9.607 -3.173 1.00 98.06 101 GLY A O 1
ATOM 821 N N . VAL A 1 102 ? 5.831 -7.988 -3.575 1.00 98.44 102 VAL A N 1
ATOM 822 C CA .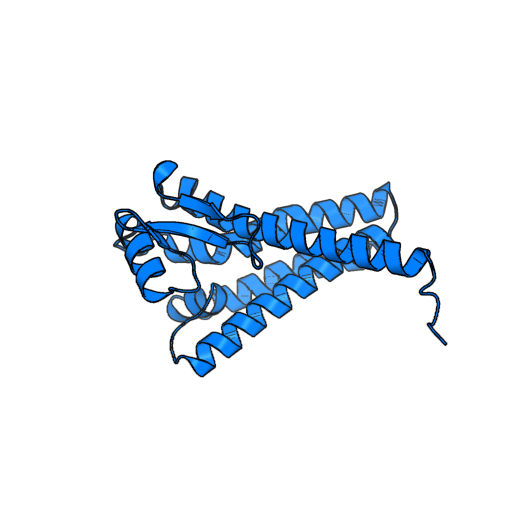 VAL A 1 102 ? 5.428 -8.463 -4.908 1.00 98.44 102 VAL A CA 1
ATOM 823 C C . VAL A 1 102 ? 6.011 -7.593 -6.016 1.00 98.44 102 VAL A C 1
ATOM 825 O O . VAL A 1 102 ? 6.636 -8.108 -6.942 1.00 98.44 102 VAL A O 1
ATOM 828 N N . VAL A 1 103 ? 5.822 -6.275 -5.943 1.00 98.50 103 VAL A N 1
ATOM 829 C CA . VAL A 1 103 ? 6.154 -5.367 -7.047 1.00 98.50 103 VAL A CA 1
ATOM 830 C C . VAL A 1 103 ? 7.661 -5.186 -7.187 1.00 98.50 103 VAL A C 1
ATOM 832 O O . VAL A 1 103 ? 8.147 -5.174 -8.316 1.00 98.50 103 VAL A O 1
ATOM 835 N N . ALA A 1 104 ? 8.418 -5.112 -6.086 1.00 98.31 104 ALA A N 1
ATOM 836 C CA . ALA A 1 104 ? 9.865 -4.930 -6.181 1.00 98.31 104 ALA A CA 1
ATOM 837 C C . ALA A 1 104 ? 10.582 -6.138 -6.825 1.00 98.31 104 ALA A C 1
ATOM 839 O O . ALA A 1 104 ? 11.328 -5.926 -7.784 1.00 98.31 104 ALA A O 1
ATOM 840 N N . PRO A 1 105 ? 10.328 -7.401 -6.414 1.00 98.44 105 PRO A N 1
ATOM 841 C CA . PRO A 1 1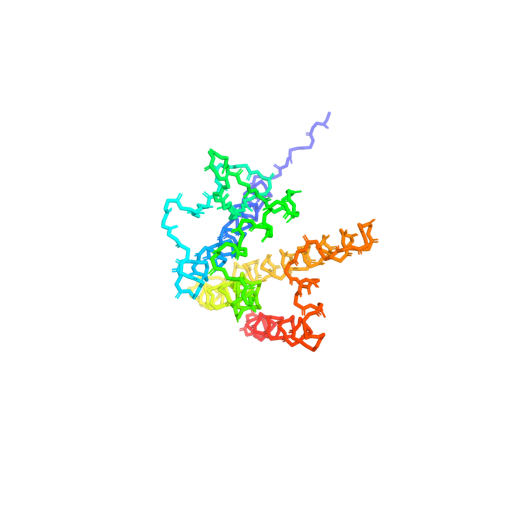05 ? 10.913 -8.559 -7.090 1.00 98.44 105 PRO A CA 1
ATOM 842 C C . PRO A 1 105 ? 10.480 -8.697 -8.552 1.00 98.44 105 PRO A C 1
ATOM 844 O O . PRO A 1 105 ? 11.307 -9.034 -9.394 1.00 98.44 105 PRO A O 1
ATOM 847 N N . ILE A 1 106 ? 9.209 -8.415 -8.873 1.00 98.38 106 ILE A N 1
ATOM 848 C CA . ILE A 1 106 ? 8.718 -8.458 -10.260 1.00 98.38 106 ILE A CA 1
ATOM 849 C C . ILE A 1 106 ? 9.407 -7.389 -11.108 1.00 98.38 106 ILE A C 1
ATOM 851 O O . ILE A 1 106 ? 9.893 -7.706 -12.189 1.00 98.38 106 ILE A O 1
ATOM 855 N N . GLY A 1 107 ? 9.480 -6.146 -10.625 1.00 98.12 107 GLY A N 1
ATOM 856 C CA . GLY A 1 107 ? 10.146 -5.053 -11.333 1.00 98.12 107 GLY A CA 1
ATOM 857 C C . GLY A 1 107 ? 11.616 -5.363 -11.610 1.00 98.12 107 GLY A C 1
ATOM 858 O O . GLY A 1 107 ? 12.068 -5.208 -12.741 1.00 98.12 107 GLY A O 1
ATOM 859 N N . LEU A 1 108 ? 12.333 -5.898 -10.615 1.00 98.56 108 LEU A N 1
ATOM 860 C CA . LEU A 1 108 ? 13.723 -6.329 -10.775 1.00 98.56 108 LEU A CA 1
ATOM 861 C C . LEU A 1 108 ? 13.861 -7.474 -11.789 1.00 98.56 108 LEU A C 1
ATOM 863 O O . LEU A 1 108 ? 14.690 -7.402 -12.692 1.00 98.56 108 LEU A O 1
ATOM 867 N N . ALA A 1 109 ? 13.040 -8.521 -11.671 1.00 98.50 109 ALA A N 1
ATOM 868 C CA . ALA A 1 109 ? 13.092 -9.669 -12.573 1.00 98.50 109 ALA A CA 1
ATOM 869 C C . ALA A 1 109 ? 12.772 -9.278 -14.024 1.00 98.50 109 ALA A C 1
ATOM 871 O O . ALA A 1 109 ? 13.473 -9.703 -14.939 1.00 98.50 109 ALA A O 1
ATOM 872 N N . VAL A 1 110 ? 11.753 -8.441 -14.240 1.00 97.81 110 VAL A N 1
ATOM 873 C CA . VAL A 1 110 ? 11.415 -7.899 -15.565 1.00 97.81 110 VAL A CA 1
ATOM 874 C C . VAL A 1 110 ? 12.558 -7.043 -16.105 1.00 97.81 110 VAL A C 1
ATOM 876 O O . VAL A 1 110 ? 12.918 -7.202 -17.268 1.00 97.81 110 VAL A O 1
ATOM 879 N N . GLY A 1 111 ? 13.170 -6.206 -15.264 1.00 97.69 111 GLY A N 1
ATOM 880 C CA . GLY A 1 111 ? 14.328 -5.395 -15.640 1.00 97.69 111 GLY A CA 1
ATOM 881 C C . GLY A 1 111 ? 15.527 -6.218 -16.116 1.00 97.69 111 GLY A C 1
ATOM 882 O O . GLY A 1 111 ? 16.177 -5.853 -17.089 1.00 97.69 111 GLY A O 1
ATOM 883 N N . ILE A 1 112 ? 15.793 -7.354 -15.464 1.00 98.25 112 ILE A N 1
ATOM 884 C CA . ILE A 1 112 ? 16.910 -8.249 -15.808 1.00 98.25 112 ILE A CA 1
ATOM 885 C C . ILE A 1 112 ? 16.602 -9.109 -17.042 1.00 98.25 112 ILE A C 1
ATOM 887 O O . ILE A 1 112 ? 17.481 -9.339 -17.868 1.00 98.25 112 ILE A O 1
ATOM 891 N N . VAL A 1 113 ? 15.383 -9.651 -17.139 1.00 98.12 113 VAL A N 1
ATOM 892 C CA . VAL A 1 113 ? 15.035 -10.691 -18.127 1.00 98.12 113 VAL A CA 1
ATOM 893 C C . VAL A 1 113 ? 14.470 -10.112 -19.420 1.00 98.12 113 VAL A C 1
ATOM 895 O O . VAL A 1 113 ? 14.656 -10.705 -20.481 1.00 98.12 113 VAL A O 1
ATOM 898 N N . VAL A 1 114 ? 13.737 -9.004 -19.333 1.00 96.38 114 VAL A N 1
ATOM 899 C CA . VAL A 1 114 ? 12.990 -8.439 -20.461 1.00 96.38 114 VAL A CA 1
ATOM 900 C C . VAL A 1 114 ? 13.652 -7.160 -20.942 1.00 96.38 114 VAL A C 1
ATOM 902 O O . VAL A 1 114 ? 14.147 -7.126 -22.064 1.00 96.38 114 VAL A O 1
ATOM 905 N N . ASP A 1 115 ? 13.624 -6.118 -20.114 1.00 95.00 115 ASP A N 1
ATOM 906 C CA . ASP A 1 115 ? 14.092 -4.785 -20.485 1.00 95.00 115 ASP A CA 1
ATOM 907 C C . ASP A 1 115 ? 14.269 -3.900 -19.230 1.00 95.00 115 ASP A C 1
ATOM 909 O O . ASP A 1 115 ? 13.313 -3.769 -18.447 1.00 95.00 115 ASP A O 1
ATOM 913 N N . PRO A 1 116 ? 15.451 -3.283 -19.021 1.00 96.19 116 PRO A N 1
ATOM 914 C CA . PRO A 1 116 ? 15.717 -2.441 -17.855 1.00 96.19 116 PRO A CA 1
ATOM 915 C C . PRO A 1 116 ? 14.759 -1.256 -17.703 1.00 96.19 116 PRO A C 1
ATOM 917 O O . PRO A 1 116 ? 14.318 -0.986 -16.584 1.00 96.19 116 PRO A O 1
ATOM 920 N N . ASP A 1 117 ? 14.364 -0.592 -18.794 1.00 93.38 117 ASP A N 1
ATOM 921 C CA . ASP A 1 117 ? 13.480 0.579 -18.748 1.00 93.38 117 ASP A CA 1
ATOM 922 C C . ASP A 1 117 ? 12.069 0.187 -18.287 1.00 93.38 117 ASP A C 1
ATOM 924 O O . ASP A 1 117 ? 11.415 0.920 -17.533 1.00 93.38 117 ASP A O 1
ATOM 928 N N . VAL A 1 118 ? 11.596 -1.002 -18.678 1.00 93.81 118 VAL A N 1
ATOM 929 C CA . VAL A 1 118 ? 10.322 -1.558 -18.191 1.00 93.81 118 VAL A CA 1
ATOM 930 C C . VAL A 1 118 ? 10.402 -1.853 -16.691 1.00 93.81 118 VAL A C 1
ATOM 932 O O . VAL A 1 118 ? 9.487 -1.491 -15.946 1.00 93.81 118 VAL A O 1
ATOM 935 N N . GLY A 1 119 ? 11.495 -2.468 -16.227 1.00 96.38 119 GLY A N 1
ATOM 936 C CA . GLY A 1 119 ? 11.727 -2.735 -14.804 1.00 96.38 119 GLY A CA 1
ATOM 937 C C . GLY A 1 119 ? 11.774 -1.454 -13.965 1.00 96.38 119 GLY A C 1
ATOM 938 O O . GLY A 1 119 ? 11.069 -1.342 -12.958 1.00 96.38 119 GLY A O 1
ATOM 939 N N . VAL A 1 120 ? 12.523 -0.449 -14.430 1.00 96.50 120 VAL A N 1
ATOM 940 C CA . VAL A 1 120 ? 12.578 0.892 -13.830 1.00 96.50 120 VAL A CA 1
ATOM 941 C C . VAL A 1 120 ? 11.182 1.512 -13.775 1.00 96.50 120 VAL A C 1
ATOM 943 O O . VAL A 1 120 ? 10.763 1.973 -12.716 1.00 96.50 120 VAL A O 1
ATOM 946 N N . THR A 1 121 ? 10.408 1.440 -14.862 1.00 95.31 121 THR A N 1
ATOM 947 C CA . THR A 1 121 ? 9.037 1.975 -14.913 1.00 95.31 121 THR A CA 1
ATOM 948 C C . THR A 1 121 ? 8.123 1.329 -13.866 1.00 95.31 121 THR A C 1
ATOM 950 O O . THR A 1 121 ? 7.378 2.040 -13.188 1.00 95.31 121 THR A O 1
ATOM 953 N N . ILE A 1 122 ? 8.191 0.005 -13.679 1.00 97.25 122 ILE A N 1
ATOM 954 C CA . ILE A 1 122 ? 7.419 -0.724 -12.654 1.00 97.25 122 ILE A CA 1
ATOM 955 C C . ILE A 1 122 ? 7.769 -0.232 -11.246 1.00 97.25 122 ILE A C 1
ATOM 957 O O . ILE A 1 122 ? 6.878 0.108 -10.461 1.00 97.25 122 ILE A O 1
ATOM 961 N N . LEU A 1 123 ? 9.062 -0.165 -10.932 1.00 98.25 123 LEU A N 1
ATOM 962 C CA . LEU A 1 123 ? 9.551 0.233 -9.613 1.00 98.25 123 LEU A CA 1
ATOM 963 C C . LEU A 1 123 ? 9.236 1.705 -9.310 1.00 98.25 123 LEU A C 1
ATOM 965 O O . LEU A 1 123 ? 8.753 2.021 -8.220 1.00 98.25 123 LEU A O 1
ATOM 969 N N . SER A 1 124 ? 9.440 2.599 -10.280 1.00 96.56 124 SER A N 1
ATOM 970 C CA . SER A 1 124 ? 9.112 4.021 -10.156 1.00 96.56 124 SER A CA 1
ATOM 971 C C . SER A 1 124 ? 7.609 4.256 -10.012 1.00 96.56 124 SER A C 1
ATOM 973 O O . SER A 1 124 ? 7.206 5.070 -9.184 1.00 96.56 124 SER A O 1
ATOM 975 N N . ALA A 1 125 ? 6.765 3.527 -10.750 1.00 96.62 125 ALA A N 1
ATOM 976 C CA . ALA A 1 125 ? 5.314 3.614 -10.587 1.00 96.62 125 ALA A CA 1
ATOM 977 C C . ALA A 1 125 ? 4.870 3.158 -9.187 1.00 96.62 125 ALA A C 1
ATOM 979 O O . ALA A 1 125 ? 3.994 3.784 -8.592 1.00 96.62 125 ALA A O 1
ATOM 980 N N . SER A 1 126 ? 5.497 2.115 -8.632 1.00 98.06 126 SER A N 1
ATOM 981 C CA . SER A 1 126 ? 5.215 1.637 -7.270 1.00 98.06 126 SER A CA 1
ATOM 982 C C . SER A 1 126 ? 5.550 2.686 -6.213 1.00 98.06 126 SER A C 1
ATOM 984 O O . SER A 1 126 ? 4.716 2.997 -5.362 1.00 98.06 126 SER A O 1
ATOM 986 N N . LEU A 1 127 ? 6.738 3.292 -6.315 1.00 98.12 127 LEU A N 1
ATOM 987 C CA . LEU A 1 127 ? 7.154 4.404 -5.458 1.00 98.12 127 LEU A CA 1
ATOM 988 C C . LEU A 1 127 ? 6.226 5.616 -5.598 1.00 98.12 127 LEU A C 1
ATOM 990 O O . LEU A 1 127 ? 5.889 6.246 -4.598 1.00 98.12 127 LEU A O 1
ATOM 994 N N . LEU A 1 128 ? 5.782 5.933 -6.816 1.00 96.69 128 LEU A N 1
ATOM 995 C CA . LEU A 1 128 ? 4.850 7.033 -7.049 1.00 96.69 128 LEU A CA 1
ATOM 996 C C . LEU A 1 128 ? 3.500 6.784 -6.368 1.00 96.69 128 LEU A C 1
ATOM 998 O O . LEU A 1 128 ? 3.003 7.675 -5.682 1.00 96.69 128 LEU A O 1
ATOM 1002 N N . VAL A 1 129 ? 2.915 5.590 -6.527 1.00 96.38 129 VAL A N 1
ATOM 1003 C CA . VAL A 1 129 ? 1.655 5.221 -5.855 1.00 96.38 129 VAL A CA 1
ATOM 1004 C C . VAL A 1 129 ? 1.805 5.348 -4.344 1.00 96.38 129 VAL A C 1
ATOM 1006 O O . VAL A 1 129 ? 0.973 5.992 -3.708 1.00 96.38 129 VAL A O 1
ATOM 1009 N N . PHE A 1 130 ? 2.897 4.813 -3.798 1.00 97.44 130 PHE A N 1
ATOM 1010 C CA . PHE A 1 130 ? 3.233 4.913 -2.383 1.00 97.44 130 PHE A CA 1
ATOM 1011 C C . PHE A 1 130 ? 3.265 6.372 -1.893 1.00 97.44 130 PHE A C 1
ATOM 1013 O O . PHE A 1 130 ? 2.540 6.735 -0.966 1.00 97.44 130 PHE A O 1
ATOM 1020 N N . VAL A 1 131 ? 4.039 7.240 -2.556 1.00 97.25 131 VAL A N 1
ATOM 1021 C CA . VAL A 1 131 ? 4.157 8.661 -2.184 1.00 97.25 131 VAL A CA 1
ATOM 1022 C C . VAL A 1 131 ? 2.810 9.375 -2.278 1.00 97.25 131 VAL A C 1
ATOM 1024 O O . VAL A 1 131 ? 2.453 10.134 -1.378 1.00 97.25 131 VAL A O 1
ATOM 1027 N N . VAL A 1 132 ? 2.044 9.134 -3.346 1.00 95.50 132 VAL A N 1
ATOM 1028 C CA . VAL A 1 132 ? 0.733 9.764 -3.545 1.00 95.50 132 VAL A CA 1
ATOM 1029 C C . VAL A 1 132 ? -0.252 9.338 -2.456 1.00 95.50 132 VAL A C 1
ATOM 1031 O O . VAL A 1 132 ? -0.929 10.198 -1.896 1.00 95.50 132 VAL A O 1
ATOM 1034 N N . TYR A 1 133 ? -0.323 8.051 -2.111 1.00 93.31 133 TYR A N 1
ATOM 1035 C CA . TYR A 1 133 ? -1.239 7.554 -1.079 1.00 93.31 133 TYR A CA 1
ATOM 1036 C C . TYR A 1 133 ? -0.845 8.052 0.314 1.00 93.31 133 TYR A C 1
ATOM 1038 O O . TYR A 1 133 ? -1.704 8.541 1.049 1.00 93.31 133 TYR A O 1
ATOM 1046 N N . ALA A 1 134 ? 0.449 8.041 0.646 1.00 95.38 134 ALA A N 1
ATOM 1047 C CA . ALA A 1 134 ? 0.948 8.612 1.895 1.00 95.38 134 ALA A CA 1
ATOM 1048 C C . ALA A 1 134 ? 0.661 10.123 1.993 1.00 95.38 134 ALA A C 1
ATOM 1050 O O . ALA A 1 134 ? 0.277 10.618 3.054 1.00 95.38 134 ALA A O 1
ATOM 1051 N N . ALA A 1 135 ? 0.787 10.866 0.887 1.00 96.06 135 ALA A N 1
ATOM 1052 C CA . ALA A 1 135 ? 0.454 12.288 0.840 1.00 96.06 135 ALA A CA 1
ATOM 1053 C C . ALA A 1 135 ? -1.054 12.536 1.007 1.00 96.06 135 ALA A C 1
ATOM 1055 O O . ALA A 1 135 ? -1.444 13.422 1.769 1.00 96.06 135 ALA A O 1
ATOM 1056 N N . ILE A 1 136 ? -1.905 11.747 0.339 1.00 93.81 136 ILE A N 1
ATOM 1057 C CA . ILE A 1 136 ? -3.366 11.805 0.501 1.00 93.81 136 ILE A CA 1
ATOM 1058 C C . ILE A 1 136 ? -3.747 11.539 1.959 1.00 93.81 136 ILE A C 1
ATOM 1060 O O . ILE A 1 136 ? -4.567 12.274 2.510 1.00 93.81 136 ILE A O 1
ATOM 1064 N N . ASP A 1 137 ? -3.133 10.542 2.597 1.00 94.19 137 ASP A N 1
ATOM 1065 C CA . ASP A 1 137 ? -3.367 10.247 4.008 1.00 94.19 137 ASP A CA 1
ATOM 1066 C C . ASP A 1 137 ? -2.906 11.395 4.924 1.00 94.19 137 ASP A C 1
ATOM 1068 O O . ASP A 1 137 ? -3.648 11.850 5.798 1.00 94.19 137 ASP A O 1
ATOM 1072 N N . ALA A 1 138 ? -1.707 11.935 4.710 1.00 94.94 138 ALA A N 1
ATOM 1073 C CA . ALA A 1 138 ? -1.212 13.058 5.500 1.00 94.94 138 ALA A CA 1
ATOM 1074 C C . ALA A 1 138 ? -2.138 14.284 5.381 1.00 94.94 138 ALA A C 1
ATOM 1076 O O . ALA A 1 138 ? -2.576 14.833 6.394 1.00 94.94 138 ALA A O 1
ATOM 1077 N N . VAL A 1 139 ? -2.501 14.679 4.156 1.00 95.69 139 VAL A N 1
ATOM 1078 C CA . VAL A 1 139 ? -3.406 15.812 3.896 1.00 95.69 139 VAL A CA 1
ATOM 1079 C C . VAL A 1 139 ? -4.795 15.553 4.479 1.00 95.69 139 VAL A C 1
ATOM 1081 O O . VAL A 1 139 ? -5.356 16.423 5.147 1.00 95.69 139 VAL A O 1
ATOM 1084 N N . GLY A 1 140 ? -5.348 14.356 4.272 1.00 92.44 140 GLY A N 1
ATOM 1085 C CA . GLY A 1 140 ? -6.650 13.964 4.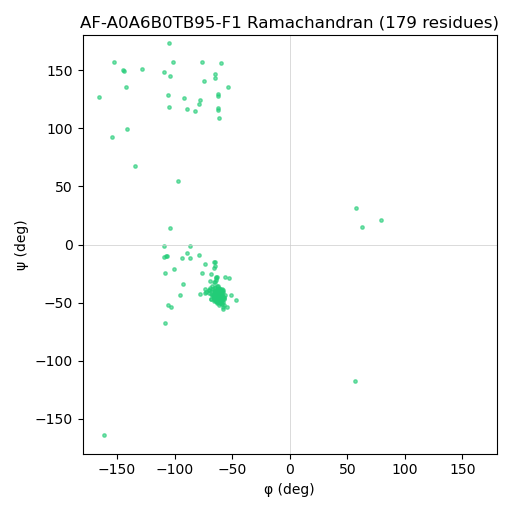808 1.00 92.44 140 GLY A CA 1
ATOM 1086 C C . GLY A 1 140 ? -6.680 13.991 6.336 1.00 92.44 140 GLY A C 1
ATOM 1087 O O . GLY A 1 140 ? -7.662 14.447 6.927 1.00 92.44 140 GLY A O 1
ATOM 1088 N N . THR A 1 141 ? -5.588 13.572 6.971 1.00 93.56 141 THR A N 1
ATOM 1089 C CA . THR A 1 141 ? -5.428 13.581 8.427 1.00 93.56 141 THR A CA 1
ATOM 1090 C C . THR A 1 141 ? -5.345 15.000 8.974 1.00 93.56 141 THR A C 1
ATOM 1092 O O . THR A 1 141 ? -6.061 15.327 9.921 1.00 93.56 141 THR A O 1
ATOM 1095 N N . LEU A 1 142 ? -4.536 15.863 8.351 1.00 95.44 142 LEU A N 1
ATOM 1096 C CA . LEU A 1 142 ? -4.416 17.272 8.733 1.00 95.44 142 LEU A CA 1
ATOM 1097 C C . LEU A 1 142 ? -5.753 18.009 8.600 1.00 95.44 142 LEU A C 1
ATOM 1099 O O . LEU A 1 142 ? -6.134 18.759 9.493 1.00 95.44 142 LEU A O 1
ATOM 1103 N N . TYR A 1 143 ? -6.490 17.760 7.515 1.00 94.25 143 TYR A N 1
ATOM 1104 C CA . TYR A 1 143 ? -7.774 18.412 7.263 1.00 94.25 143 TYR A CA 1
ATOM 1105 C C . TYR A 1 143 ? -8.882 17.955 8.227 1.00 94.25 143 TYR A C 1
ATOM 1107 O O . TYR A 1 143 ? -9.712 18.760 8.643 1.00 94.25 143 TYR A O 1
ATOM 1115 N N . ARG A 1 144 ? -8.919 16.665 8.594 1.00 88.50 144 ARG A N 1
ATOM 1116 C CA . ARG A 1 144 ? -9.989 16.084 9.433 1.00 88.50 144 ARG A CA 1
ATOM 1117 C C . ARG A 1 144 ? -9.675 16.066 10.932 1.00 88.50 144 ARG A C 1
ATOM 1119 O O . ARG A 1 144 ? -10.553 15.713 11.722 1.00 88.50 144 ARG A O 1
ATOM 1126 N N . GLY A 1 145 ? -8.429 16.340 11.322 1.00 89.62 145 GLY A N 1
ATOM 1127 C CA . GLY A 1 145 ? -7.954 16.206 12.704 1.00 89.62 145 GLY A CA 1
ATOM 1128 C C . GLY A 1 145 ? -8.007 14.771 13.246 1.00 89.62 145 GLY A C 1
ATOM 1129 O O . GLY A 1 145 ? -7.956 14.568 14.454 1.00 89.62 145 GLY A O 1
ATOM 1130 N N . ASN A 1 146 ? -8.156 13.773 12.370 1.00 88.44 146 ASN A N 1
ATOM 1131 C CA . ASN A 1 146 ? -8.264 12.355 12.707 1.00 88.44 146 ASN A CA 1
ATOM 1132 C C . ASN A 1 146 ? -7.554 11.520 11.633 1.00 88.44 146 ASN A C 1
ATOM 1134 O O . ASN A 1 146 ? -7.593 11.917 10.468 1.00 88.44 146 ASN A O 1
ATOM 1138 N N . PRO A 1 147 ? -6.973 10.352 11.973 1.00 90.25 147 PRO A N 1
ATOM 1139 C CA . PRO A 1 147 ? -6.182 9.572 11.020 1.00 90.25 147 PRO A CA 1
ATOM 1140 C C . PRO A 1 147 ? -7.033 9.115 9.842 1.00 90.25 147 PRO A C 1
ATOM 1142 O O . PRO A 1 147 ? -8.100 8.554 10.083 1.00 90.25 147 PRO A O 1
ATOM 1145 N N . SER A 1 148 ? -6.595 9.344 8.607 1.00 89.25 148 SER A N 1
ATOM 1146 C CA . SER A 1 148 ? -7.410 9.173 7.399 1.00 89.25 148 SER A CA 1
ATOM 1147 C C . SER A 1 148 ? -7.084 7.956 6.528 1.00 89.25 148 SER A C 1
ATOM 1149 O O . SER A 1 148 ? -7.878 7.637 5.644 1.00 89.25 148 SER A O 1
ATOM 1151 N N . GLY A 1 149 ? -5.981 7.270 6.811 1.00 91.25 149 GLY A N 1
ATOM 1152 C CA . GLY A 1 149 ? -5.439 6.153 6.041 1.00 91.25 149 GLY A CA 1
ATOM 1153 C C . GLY A 1 149 ? -4.456 5.332 6.875 1.00 91.25 149 GLY A C 1
ATOM 1154 O O . GLY A 1 149 ? -4.459 5.420 8.108 1.00 91.25 149 GLY A O 1
ATOM 1155 N N . ASP A 1 150 ? -3.649 4.507 6.214 1.00 94.12 150 ASP A N 1
ATOM 1156 C CA . ASP A 1 150 ? -2.816 3.504 6.883 1.00 94.12 150 ASP A CA 1
ATOM 1157 C C . ASP A 1 150 ? -1.695 4.117 7.714 1.00 94.12 150 ASP A C 1
ATOM 1159 O O . ASP 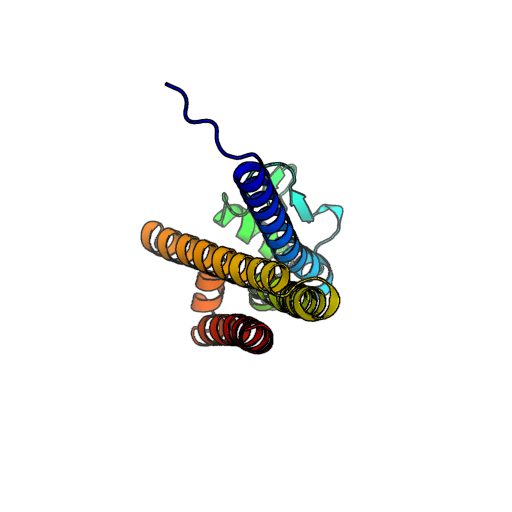A 1 150 ? -1.511 3.765 8.879 1.00 94.12 150 ASP A O 1
ATOM 1163 N N . TYR A 1 151 ? -0.973 5.084 7.154 1.00 95.50 151 TYR A N 1
ATOM 1164 C CA . TYR A 1 151 ? 0.181 5.704 7.798 1.00 95.50 151 TYR A CA 1
ATOM 1165 C C . TYR A 1 151 ? -0.210 6.492 9.034 1.00 95.50 151 TYR A C 1
ATOM 1167 O O . TYR A 1 151 ? 0.408 6.352 10.091 1.00 95.50 151 TYR A O 1
ATOM 1175 N N . SER A 1 152 ? -1.249 7.309 8.922 1.00 94.31 152 SER A N 1
ATOM 1176 C CA . SER A 1 152 ? -1.771 8.069 10.046 1.00 94.31 152 SER A CA 1
ATOM 1177 C C . SER A 1 152 ? -2.350 7.145 11.116 1.00 94.31 152 SER A C 1
ATOM 1179 O O . SER A 1 152 ? -2.172 7.412 12.306 1.00 94.31 152 SER A O 1
ATOM 1181 N N . LEU A 1 153 ? -2.997 6.035 10.736 1.00 92.75 153 LEU A N 1
ATOM 1182 C CA . LEU A 1 153 ? -3.475 5.031 11.688 1.00 92.75 153 LEU A CA 1
ATOM 1183 C C . LEU A 1 153 ? -2.302 4.393 12.444 1.00 92.75 153 LEU A C 1
ATOM 1185 O O . LEU A 1 153 ? -2.299 4.375 13.678 1.00 92.75 153 LEU A O 1
ATOM 1189 N N . LEU A 1 154 ? -1.261 3.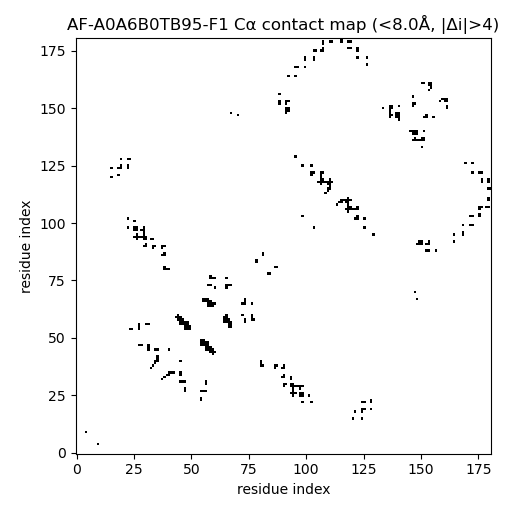958 11.730 1.00 94.69 154 LEU A N 1
ATOM 1190 C CA . LEU A 1 154 ? -0.032 3.443 12.335 1.00 94.69 154 LEU A CA 1
ATOM 1191 C C . LEU A 1 154 ? 0.615 4.481 13.260 1.00 94.69 154 LEU A C 1
ATOM 1193 O O . LEU A 1 154 ? 1.020 4.134 14.372 1.00 94.69 154 LEU A O 1
ATOM 1197 N N . TRP A 1 155 ? 0.630 5.754 12.858 1.00 95.00 155 TRP A N 1
ATOM 1198 C CA . TRP A 1 155 ? 1.188 6.854 13.645 1.00 95.00 155 TRP A CA 1
ATOM 1199 C C . TRP A 1 155 ? 0.520 6.998 15.014 1.00 95.00 155 TRP A C 1
ATOM 1201 O O . TRP A 1 155 ? 1.207 7.237 16.005 1.00 95.00 155 TRP A O 1
ATOM 1211 N N . THR A 1 156 ? -0.800 6.800 15.105 1.00 91.12 156 THR A N 1
ATOM 1212 C CA . THR A 1 156 ? -1.510 6.902 16.394 1.00 91.12 156 THR A CA 1
ATOM 1213 C C . THR A 1 156 ? -1.169 5.803 17.388 1.00 91.12 156 THR A C 1
ATOM 1215 O O . THR A 1 156 ? -1.298 6.013 18.591 1.00 91.12 156 THR A O 1
ATOM 1218 N N . SER A 1 157 ? -0.735 4.640 16.905 1.00 85.00 157 SER A N 1
ATOM 1219 C CA . SER A 1 157 ? -0.413 3.496 17.760 1.00 85.00 157 SER A CA 1
ATOM 1220 C C . SER A 1 157 ? 1.076 3.426 18.094 1.00 85.00 157 SER A C 1
ATOM 1222 O O . SER A 1 157 ? 1.460 3.137 19.225 1.00 85.00 157 SER A O 1
ATOM 1224 N N . THR A 1 158 ? 1.950 3.650 17.113 1.00 89.94 158 THR A N 1
ATOM 1225 C CA . THR A 1 158 ? 3.403 3.529 17.265 1.00 89.94 158 THR A CA 1
ATOM 1226 C C . THR A 1 158 ? 4.085 4.437 16.234 1.00 89.94 158 THR A C 1
ATOM 1228 O O . THR A 1 158 ? 4.340 3.981 15.123 1.00 89.94 158 THR A O 1
ATOM 1231 N N . PRO A 1 159 ? 4.423 5.698 16.571 1.00 90.69 159 PRO A N 1
ATOM 1232 C CA . PRO A 1 159 ? 4.938 6.685 15.609 1.00 90.69 159 PRO A CA 1
ATOM 1233 C C . PRO A 1 159 ? 6.191 6.259 14.831 1.00 90.69 159 PRO A C 1
ATOM 1235 O O . PRO A 1 159 ? 6.394 6.682 13.697 1.00 90.69 159 PRO A O 1
ATOM 1238 N N . ALA A 1 160 ? 7.025 5.391 15.410 1.00 93.88 160 ALA A N 1
ATOM 1239 C CA . ALA A 1 160 ? 8.201 4.857 14.726 1.00 93.88 160 ALA A CA 1
ATOM 1240 C C . ALA A 1 160 ? 7.843 3.904 13.568 1.00 93.88 160 ALA A C 1
ATOM 1242 O O . ALA A 1 160 ? 8.556 3.853 12.572 1.00 93.88 160 ALA A O 1
ATOM 1243 N N . LEU A 1 161 ? 6.730 3.170 13.671 1.00 94.19 161 LEU A N 1
ATOM 1244 C CA . LEU A 1 161 ? 6.339 2.135 12.715 1.00 94.19 161 LEU A CA 1
ATOM 1245 C C . LEU A 1 161 ? 6.071 2.653 11.289 1.00 94.19 161 LEU A C 1
ATOM 1247 O O . LEU A 1 161 ? 6.640 2.071 10.368 1.00 94.19 161 LEU A O 1
ATOM 1251 N N . PRO A 1 162 ? 5.276 3.718 11.055 1.00 95.56 162 PRO A N 1
ATOM 1252 C CA . PRO A 1 162 ? 5.101 4.252 9.704 1.00 95.56 162 PRO A CA 1
ATOM 1253 C C . PRO A 1 162 ? 6.432 4.729 9.107 1.00 95.56 162 PRO A C 1
ATOM 1255 O O . PRO A 1 162 ? 6.706 4.467 7.942 1.00 95.56 162 PRO A O 1
ATOM 1258 N N . ILE A 1 163 ? 7.312 5.345 9.905 1.00 96.31 163 ILE A N 1
ATOM 1259 C CA . ILE A 1 163 ? 8.642 5.766 9.435 1.00 96.31 163 ILE A CA 1
ATOM 1260 C C . ILE A 1 163 ? 9.456 4.543 8.996 1.00 96.31 163 ILE A C 1
ATOM 1262 O O . ILE A 1 163 ? 9.986 4.520 7.888 1.00 96.31 163 ILE A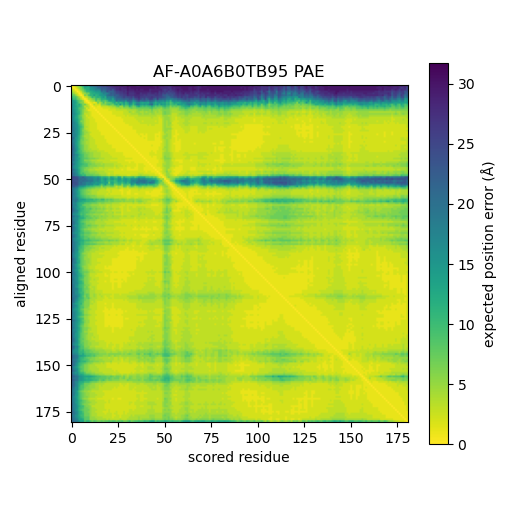 O 1
ATOM 1266 N N . THR A 1 164 ? 9.524 3.502 9.829 1.00 96.81 164 THR A N 1
ATOM 1267 C CA . THR A 1 164 ? 10.237 2.263 9.495 1.00 96.81 164 THR A CA 1
ATOM 1268 C C . THR A 1 164 ? 9.647 1.573 8.268 1.00 96.81 164 THR A C 1
ATOM 1270 O O . THR A 1 164 ? 10.408 1.115 7.421 1.00 96.81 164 THR A O 1
ATOM 1273 N N . LEU A 1 165 ? 8.318 1.526 8.135 1.00 97.31 165 LEU A N 1
ATOM 1274 C CA . LEU A 1 165 ? 7.642 0.934 6.980 1.00 97.31 165 LEU A CA 1
ATOM 1275 C C . LEU A 1 165 ? 7.957 1.704 5.693 1.00 97.31 165 LEU A C 1
ATOM 1277 O O . LEU A 1 165 ? 8.349 1.089 4.708 1.00 97.31 165 LEU A O 1
ATOM 1281 N N . ALA A 1 166 ? 7.870 3.040 5.719 1.00 97.62 166 ALA A N 1
ATOM 1282 C CA . ALA A 1 166 ? 8.226 3.887 4.578 1.00 97.62 166 ALA A CA 1
ATOM 1283 C C . ALA A 1 166 ? 9.688 3.705 4.160 1.00 97.62 166 ALA A C 1
ATOM 1285 O O . ALA A 1 166 ? 9.977 3.585 2.968 1.00 97.62 166 ALA A O 1
ATOM 1286 N N . LEU A 1 167 ? 10.607 3.662 5.131 1.00 97.94 167 LEU A N 1
ATOM 1287 C CA . LEU A 1 167 ? 12.023 3.427 4.867 1.00 97.94 167 LEU A CA 1
ATOM 1288 C C . LEU A 1 167 ? 12.244 2.034 4.278 1.00 97.94 167 LEU A C 1
ATOM 1290 O O . LEU A 1 167 ? 12.879 1.929 3.239 1.00 97.94 167 LEU A O 1
ATOM 1294 N N . ALA A 1 168 ? 11.677 0.981 4.868 1.00 97.94 168 ALA A N 1
ATOM 1295 C CA . ALA A 1 168 ? 11.819 -0.384 4.362 1.00 97.94 168 ALA A CA 1
ATOM 1296 C C . ALA A 1 168 ? 11.247 -0.538 2.942 1.00 97.94 168 ALA A C 1
ATOM 1298 O O . ALA A 1 168 ? 11.920 -1.083 2.065 1.00 97.94 168 ALA A O 1
ATOM 1299 N N . PHE A 1 169 ? 10.043 -0.009 2.700 1.00 98.38 169 PHE A N 1
ATOM 1300 C CA . PHE A 1 169 ? 9.408 0.014 1.384 1.00 98.38 169 PHE A CA 1
ATOM 1301 C C . PHE A 1 169 ? 10.300 0.723 0.361 1.00 98.38 169 PHE A C 1
ATOM 1303 O O . PHE A 1 169 ? 10.612 0.164 -0.693 1.00 98.38 169 PHE A O 1
ATOM 1310 N N . SER A 1 170 ? 10.747 1.939 0.688 1.00 97.94 170 SER A N 1
ATOM 1311 C CA . SER A 1 170 ? 11.555 2.765 -0.212 1.00 97.94 170 SER A CA 1
ATOM 1312 C C . SER A 1 170 ? 12.918 2.138 -0.471 1.00 97.94 170 SER A C 1
ATOM 1314 O O . SER A 1 170 ? 13.333 2.044 -1.620 1.00 97.94 170 SER A O 1
ATOM 1316 N N . SER A 1 171 ? 13.600 1.652 0.568 1.00 97.94 171 SER A N 1
ATOM 1317 C CA . SER A 1 171 ? 14.903 0.998 0.449 1.00 97.94 171 SER A CA 1
ATOM 1318 C C . SER A 1 171 ? 14.841 -0.227 -0.455 1.00 97.94 171 SER A C 1
ATOM 1320 O O . SER A 1 171 ? 15.709 -0.370 -1.308 1.00 97.94 171 SER A O 1
ATOM 1322 N N . LEU A 1 172 ? 13.812 -1.074 -0.334 1.00 97.75 172 LEU A N 1
ATOM 1323 C CA . LEU A 1 172 ? 13.680 -2.248 -1.200 1.00 97.75 172 LEU A CA 1
ATOM 1324 C C . LEU A 1 172 ? 13.557 -1.852 -2.680 1.00 97.75 172 LEU A C 1
ATOM 1326 O O . LEU A 1 172 ? 14.229 -2.432 -3.531 1.00 97.75 172 LEU A O 1
ATOM 1330 N N . HIS A 1 173 ? 12.741 -0.841 -2.985 1.00 98.12 173 HIS A N 1
ATOM 1331 C CA . HIS A 1 173 ? 12.567 -0.361 -4.357 1.00 98.12 173 HIS A CA 1
ATOM 1332 C C . HIS A 1 173 ? 13.809 0.362 -4.883 1.00 98.12 173 HIS A C 1
ATOM 1334 O O . HIS A 1 173 ? 14.192 0.146 -6.027 1.00 98.12 173 HIS A O 1
ATOM 1340 N N . ILE A 1 174 ? 14.452 1.198 -4.064 1.00 97.62 174 ILE A N 1
ATOM 1341 C CA . ILE A 1 174 ? 15.660 1.935 -4.450 1.00 97.62 174 ILE A CA 1
ATOM 1342 C C . ILE A 1 174 ? 16.809 0.965 -4.720 1.00 97.62 174 ILE A C 1
ATOM 1344 O O . ILE A 1 174 ? 17.471 1.102 -5.740 1.00 97.62 174 ILE A O 1
ATOM 1348 N N . VAL A 1 175 ? 17.014 -0.045 -3.870 1.00 98.19 175 VAL A N 1
ATOM 1349 C CA . VAL A 1 175 ? 18.034 -1.076 -4.114 1.00 98.19 175 VAL A CA 1
ATOM 1350 C C . VAL A 1 175 ? 17.752 -1.801 -5.429 1.00 98.19 175 VAL A C 1
ATOM 1352 O O . VAL A 1 175 ? 18.650 -1.917 -6.257 1.00 98.19 175 VAL A O 1
ATOM 1355 N N . ALA A 1 176 ? 16.506 -2.224 -5.671 1.00 97.56 176 ALA A N 1
ATOM 1356 C CA . ALA A 1 176 ? 16.132 -2.847 -6.940 1.00 97.56 176 ALA A CA 1
ATOM 1357 C C . ALA A 1 176 ? 16.381 -1.920 -8.146 1.00 97.56 176 ALA A C 1
ATOM 1359 O O . ALA A 1 176 ? 16.909 -2.373 -9.156 1.00 97.56 176 ALA A O 1
ATOM 1360 N N . LEU A 1 177 ? 16.071 -0.625 -8.030 1.00 97.06 177 LEU A N 1
ATOM 1361 C CA . LEU A 1 177 ? 16.332 0.375 -9.071 1.00 97.06 177 LEU A CA 1
ATOM 1362 C C . LEU A 1 177 ? 17.827 0.532 -9.357 1.00 97.06 177 LEU A C 1
ATOM 1364 O O . LEU A 1 177 ? 18.219 0.547 -10.517 1.00 97.06 177 LEU A O 1
ATOM 1368 N N . THR A 1 178 ? 18.670 0.605 -8.323 1.00 97.25 178 THR A N 1
ATOM 1369 C CA . THR A 1 178 ? 20.128 0.756 -8.491 1.00 97.25 178 THR A CA 1
ATOM 1370 C C . THR A 1 178 ? 20.800 -0.440 -9.162 1.00 97.25 178 THR A C 1
ATOM 1372 O O . THR A 1 178 ? 21.939 -0.327 -9.589 1.00 97.25 178 THR A O 1
ATOM 1375 N N . LEU A 1 179 ? 20.122 -1.588 -9.244 1.00 97.12 179 LEU A N 1
ATOM 1376 C CA . LEU A 1 179 ? 20.617 -2.764 -9.963 1.00 97.12 179 LEU A CA 1
ATOM 1377 C C . LEU A 1 179 ? 20.257 -2.746 -11.458 1.00 97.12 179 LEU A C 1
ATOM 1379 O O . LEU A 1 179 ? 20.757 -3.589 -12.199 1.00 97.12 179 LEU A O 1
ATOM 1383 N N . LEU A 1 180 ? 19.376 -1.836 -11.887 1.00 95.00 180 LEU A N 1
ATOM 1384 C CA . LEU A 1 180 ? 18.893 -1.724 -13.267 1.00 95.00 180 LEU A CA 1
ATOM 1385 C C . LEU A 1 180 ? 19.428 -0.487 -14.010 1.00 95.00 180 LEU A C 1
ATOM 1387 O O . LEU A 1 180 ? 19.220 -0.391 -15.217 1.00 95.00 180 LEU A O 1
ATOM 1391 N N . ILE A 1 181 ? 20.076 0.445 -13.301 1.00 90.81 181 ILE A N 1
ATOM 1392 C CA . ILE A 1 181 ? 20.646 1.704 -13.820 1.00 90.81 181 ILE A CA 1
ATOM 1393 C C . ILE A 1 181 ? 22.169 1.616 -13.756 1.00 90.81 181 ILE A C 1
ATOM 1395 O O . ILE A 1 181 ? 22.822 1.993 -14.753 1.00 90.81 181 ILE A O 1
#

Organism: NCBI:txid2692199

Sequence (181 aa):
MLALVPSGMVGTTVFAFLLIWAIILIHELGHYYAGRRITGIPRDEIKLVTPYLPRYVALRDGEEWVGPTRLQQYRSAYRRHDPDREHERRFAAAGDLIQAGVVAPIGLAVGIVVDPDVGVTILSASLLVFVVYAAIDAVGTLYRGNPSGDYSLLWTSTPALPITLALAFSSLHIVALTLLI

Mean predicted aligned error: 4.95 Å